Protein AF-A0A8J7Q4G6-F1 (afdb_monomer_lite)

pLDDT: mean 74.86, std 12.15, range [33.5, 94.19]

Sequence (205 aa):
MRRLLRFTWKFGVPLLVAAAVGWYFYTKLAQPGLWSSVTPRVGWLLPAAVVYLVAYTVWGLYYVILLNNQGAHASAATGLRAYFISQMGKYVPGKLLVIVIRIGMLGNIGISRTAVGITAMYESLVWVGAGALVGIVLLPELLWEGLRLQLQARGRDLPPFHRAWLILPVVLAPIGLVGLNRFVNRVNRWRHGPDARQLPRVAGG

Secondary structure (DSSP, 8-state):
-HHHHHHHHHHHHHHHHHHHHHHHHHHHHT-HHHHHH----GGGHHHHHHHHHHHHHHHHHHHHHHHHHTT----HHHHHHHHHHHHGGGGSTTSHHHHHHHHHHHGGGT--HHHHHHHHHHHHHHHHHHHHHHHHHS--HHHHHHHHHHHHTTT-PPP---THHHHHHHHHHHHHHHHHHHHHHHHHHHHH-TTS-PPPP----

Structure (mmCIF, N/CA/C/O backbone):
data_AF-A0A8J7Q4G6-F1
#
_entry.id   AF-A0A8J7Q4G6-F1
#
loop_
_atom_site.group_PDB
_atom_site.id
_atom_site.type_symbol
_atom_site.label_atom_id
_atom_site.label_alt_id
_atom_site.label_comp_id
_atom_site.label_asym_id
_atom_site.label_entity_id
_atom_site.label_seq_id
_atom_site.pdbx_PDB_ins_code
_atom_site.Cartn_x
_atom_site.Cartn_y
_atom_site.Cartn_z
_atom_site.occupancy
_atom_site.B_iso_or_equiv
_atom_site.auth_seq_id
_atom_site.auth_comp_id
_atom_site.auth_asym_id
_atom_site.auth_atom_id
_atom_site.pdbx_PDB_model_num
ATOM 1 N N . MET A 1 1 ? 32.449 10.034 16.923 1.00 55.25 1 MET A N 1
ATOM 2 C CA . MET A 1 1 ? 32.380 9.201 15.690 1.00 55.25 1 MET A CA 1
ATOM 3 C C . MET A 1 1 ? 31.061 8.433 15.487 1.00 55.25 1 MET A C 1
ATOM 5 O O . MET A 1 1 ? 30.482 8.560 14.417 1.00 55.25 1 MET A O 1
ATOM 9 N N . ARG A 1 2 ? 30.503 7.699 16.470 1.00 60.72 2 ARG A N 1
ATOM 10 C CA . ARG A 1 2 ? 29.271 6.876 16.291 1.00 60.72 2 ARG A CA 1
ATOM 11 C C . ARG A 1 2 ? 27.967 7.626 15.930 1.00 60.72 2 ARG A C 1
ATOM 13 O O . ARG A 1 2 ? 27.030 6.990 15.450 1.00 60.72 2 ARG A O 1
ATOM 20 N N . ARG A 1 3 ? 27.871 8.940 16.184 1.00 57.50 3 ARG A N 1
ATOM 21 C CA . ARG A 1 3 ? 26.715 9.778 15.784 1.00 57.50 3 ARG A CA 1
ATOM 22 C C . ARG A 1 3 ? 26.809 10.244 14.330 1.00 57.50 3 ARG A C 1
ATOM 24 O O . ARG A 1 3 ? 25.799 10.204 13.640 1.00 57.50 3 ARG A O 1
ATOM 31 N N . LEU A 1 4 ? 28.014 10.585 13.865 1.00 57.94 4 LEU A N 1
ATOM 32 C CA . LEU A 1 4 ? 28.264 10.967 12.475 1.00 57.94 4 LEU A CA 1
ATOM 33 C C . LEU A 1 4 ? 27.974 9.784 11.547 1.00 57.94 4 LEU A C 1
ATOM 35 O O . LEU A 1 4 ? 27.143 9.914 10.667 1.00 57.94 4 LEU A O 1
ATOM 39 N N . LEU A 1 5 ? 28.520 8.599 11.852 1.00 61.09 5 LEU A N 1
ATOM 40 C CA . LEU A 1 5 ? 28.313 7.375 11.064 1.00 61.09 5 LEU A CA 1
ATOM 41 C C . LEU A 1 5 ? 26.827 6.977 10.943 1.00 61.09 5 LEU A C 1
ATOM 43 O O . LEU A 1 5 ? 26.372 6.541 9.891 1.00 61.09 5 LEU A O 1
ATOM 47 N N . ARG A 1 6 ? 26.046 7.167 12.016 1.00 60.25 6 ARG A N 1
ATOM 48 C CA . ARG A 1 6 ? 24.591 6.945 12.007 1.00 60.25 6 ARG A CA 1
ATOM 49 C C . ARG A 1 6 ? 23.850 7.968 11.152 1.00 60.25 6 ARG A C 1
ATOM 51 O O . ARG A 1 6 ? 22.842 7.621 10.547 1.00 60.25 6 ARG A O 1
ATOM 58 N N . PHE A 1 7 ? 24.331 9.206 11.110 1.00 64.94 7 PHE A N 1
ATOM 59 C CA . PHE A 1 7 ? 23.755 10.271 10.297 1.00 64.94 7 PHE A CA 1
ATOM 60 C C . PHE A 1 7 ? 24.069 10.052 8.811 1.00 64.94 7 PHE A C 1
ATOM 62 O O . PHE A 1 7 ? 23.150 10.050 7.994 1.00 64.94 7 PHE A O 1
ATOM 69 N N . THR A 1 8 ? 25.325 9.743 8.466 1.00 63.53 8 THR A N 1
ATOM 70 C CA . THR A 1 8 ? 25.726 9.409 7.092 1.00 63.53 8 THR A CA 1
ATOM 71 C C . THR A 1 8 ? 25.021 8.158 6.586 1.00 63.53 8 THR A C 1
ATOM 73 O O . THR A 1 8 ? 24.590 8.135 5.445 1.00 63.53 8 THR A O 1
ATOM 76 N N . TRP A 1 9 ? 24.817 7.136 7.419 1.00 71.38 9 TRP A N 1
ATOM 77 C CA . TRP A 1 9 ? 24.037 5.961 7.023 1.00 71.38 9 TRP A CA 1
ATOM 78 C C . TRP A 1 9 ? 22.550 6.286 6.816 1.00 71.38 9 TRP A C 1
ATOM 80 O O . TRP A 1 9 ? 21.948 5.868 5.830 1.00 71.38 9 TRP A O 1
ATOM 90 N N . LYS A 1 10 ? 21.951 7.067 7.728 1.00 74.50 10 LYS A N 1
ATOM 91 C CA . LYS A 1 10 ? 20.518 7.395 7.698 1.00 74.50 10 LYS A CA 1
ATOM 92 C C . LYS A 1 10 ? 20.131 8.295 6.524 1.00 74.50 10 LYS A C 1
ATOM 94 O O . LYS A 1 10 ? 19.016 8.162 6.036 1.00 74.50 10 LYS A O 1
ATOM 99 N N . PHE A 1 11 ? 21.019 9.186 6.083 1.00 80.56 11 PHE A N 1
ATOM 100 C CA . PHE A 1 11 ? 20.743 10.116 4.982 1.00 80.56 11 PHE A CA 1
ATOM 101 C C . PHE A 1 11 ? 21.510 9.785 3.704 1.00 80.56 11 PHE A C 1
ATOM 103 O O . PHE A 1 11 ? 20.948 9.902 2.623 1.00 80.56 11 PHE A O 1
ATOM 110 N N . GLY A 1 12 ? 22.746 9.304 3.807 1.00 84.06 12 GLY A N 1
ATOM 111 C CA . GLY A 1 12 ? 23.582 8.972 2.655 1.00 84.06 12 GLY A CA 1
ATOM 112 C C . GLY A 1 12 ? 23.050 7.796 1.844 1.00 84.06 12 GLY A C 1
ATOM 113 O O . GLY A 1 12 ? 23.049 7.881 0.623 1.00 84.06 12 GLY A O 1
ATOM 114 N N . VAL A 1 13 ? 22.524 6.739 2.482 1.00 84.44 13 VAL A N 1
ATOM 115 C CA . VAL A 1 13 ? 21.934 5.606 1.742 1.00 84.44 13 VAL A CA 1
ATOM 116 C C . VAL A 1 13 ? 20.686 6.036 0.956 1.00 84.44 13 VAL A C 1
ATOM 118 O O . VAL A 1 13 ? 20.661 5.797 -0.250 1.00 84.44 13 VAL A O 1
ATOM 121 N N . PRO A 1 14 ? 19.679 6.716 1.547 1.00 83.88 14 PRO A N 1
ATOM 122 C CA . PRO A 1 14 ? 18.551 7.238 0.772 1.00 83.88 14 PRO A CA 1
ATOM 123 C C . PRO A 1 14 ? 18.963 8.179 -0.358 1.00 83.88 14 PRO A C 1
ATOM 125 O O . PRO A 1 14 ? 18.391 8.104 -1.439 1.00 83.88 14 PRO A O 1
ATOM 128 N N . LEU A 1 15 ? 19.951 9.046 -0.121 1.00 88.69 15 LEU A N 1
ATOM 129 C CA . LEU A 1 15 ? 20.398 10.033 -1.103 1.00 88.69 15 LEU A CA 1
ATOM 130 C C . LEU A 1 15 ? 21.151 9.362 -2.258 1.00 88.69 15 LEU A C 1
ATOM 132 O O . LEU A 1 15 ? 20.919 9.704 -3.412 1.00 88.69 15 LEU A O 1
ATOM 136 N N . LEU A 1 16 ? 21.956 8.337 -1.968 1.00 90.38 16 LEU A N 1
ATOM 137 C CA . LEU A 1 16 ? 22.596 7.494 -2.976 1.00 90.38 16 LEU A CA 1
ATOM 138 C C . LEU A 1 16 ? 21.565 6.709 -3.790 1.00 90.38 16 LEU A C 1
ATOM 140 O O . LEU A 1 16 ? 21.663 6.672 -5.011 1.00 90.38 16 LEU A O 1
ATOM 144 N N . VAL A 1 17 ? 20.558 6.113 -3.142 1.00 88.88 17 VAL A N 1
ATOM 145 C CA . VAL A 1 17 ? 19.467 5.414 -3.841 1.00 88.88 17 VAL A CA 1
ATOM 146 C C . VAL A 1 17 ? 18.697 6.388 -4.732 1.00 88.88 17 VAL A C 1
ATOM 148 O O . VAL A 1 17 ? 18.467 6.087 -5.898 1.00 88.88 17 VAL A O 1
ATOM 151 N N . ALA A 1 18 ? 18.344 7.568 -4.221 1.00 89.56 18 ALA A N 1
ATOM 152 C CA . ALA A 1 18 ? 17.664 8.600 -4.995 1.00 89.56 18 ALA A CA 1
ATOM 153 C C . ALA A 1 18 ? 18.511 9.071 -6.188 1.00 89.56 18 ALA A C 1
ATOM 155 O O . ALA A 1 18 ? 17.980 9.190 -7.289 1.00 89.56 18 ALA A O 1
ATOM 156 N N . ALA A 1 19 ? 19.819 9.269 -6.000 1.00 91.69 19 ALA A N 1
ATOM 157 C CA . ALA A 1 19 ? 20.743 9.637 -7.069 1.00 91.69 19 ALA A CA 1
ATOM 158 C C . ALA A 1 19 ? 20.876 8.527 -8.120 1.00 91.69 19 ALA A C 1
ATOM 160 O O . ALA A 1 19 ? 20.806 8.811 -9.309 1.00 91.69 19 ALA A O 1
ATOM 161 N N . ALA A 1 20 ? 21.003 7.264 -7.705 1.00 91.19 20 ALA A N 1
ATOM 162 C CA . ALA A 1 20 ? 21.103 6.125 -8.616 1.00 91.19 20 ALA A CA 1
ATOM 163 C C . ALA A 1 20 ? 19.813 5.921 -9.427 1.00 91.19 20 ALA A C 1
ATOM 165 O O . ALA A 1 20 ? 19.868 5.707 -10.637 1.00 91.19 20 ALA A O 1
ATOM 166 N N . VAL A 1 21 ? 18.649 6.027 -8.778 1.00 92.00 21 VAL A N 1
ATOM 167 C CA . VAL A 1 21 ? 17.341 5.953 -9.444 1.00 92.00 21 VAL A CA 1
ATOM 168 C C . VAL A 1 21 ? 17.158 7.144 -10.384 1.00 92.00 21 VAL A C 1
ATOM 170 O O . VAL A 1 21 ? 16.804 6.949 -11.543 1.00 92.00 21 VAL A O 1
ATOM 173 N N . GLY A 1 22 ? 17.450 8.363 -9.926 1.00 92.00 22 GLY A N 1
ATOM 174 C CA . GLY A 1 22 ? 17.369 9.576 -10.741 1.00 92.00 22 GLY A CA 1
ATOM 175 C C . GLY A 1 22 ? 18.282 9.515 -11.964 1.00 92.00 22 GLY A C 1
ATOM 176 O O . GLY A 1 22 ? 17.835 9.799 -13.071 1.00 92.00 22 GLY A O 1
ATOM 177 N N . TRP A 1 23 ? 19.520 9.051 -11.783 1.00 93.31 23 TRP A N 1
ATOM 178 C CA . TRP A 1 23 ? 20.467 8.797 -12.866 1.00 93.31 23 TRP A CA 1
ATOM 179 C C . TRP A 1 23 ? 19.917 7.780 -13.867 1.00 93.31 23 TRP A C 1
ATOM 181 O O . TRP A 1 23 ? 19.878 8.057 -15.062 1.00 93.31 23 TRP A O 1
ATOM 191 N N . TYR A 1 24 ? 19.416 6.637 -13.389 1.00 91.12 24 TYR A N 1
ATOM 192 C CA . TYR A 1 24 ? 18.829 5.607 -14.246 1.00 91.12 24 TYR A CA 1
ATOM 193 C C . TYR A 1 24 ? 17.662 6.145 -15.086 1.00 91.12 24 TYR A C 1
ATOM 195 O O . TYR A 1 24 ? 17.618 5.929 -16.300 1.00 91.12 24 TYR A O 1
ATOM 203 N N . PHE A 1 25 ? 16.731 6.872 -14.458 1.00 90.06 25 PHE A N 1
ATOM 204 C CA . PHE A 1 25 ? 15.604 7.485 -15.159 1.00 90.06 25 PHE A CA 1
ATOM 205 C C . PHE A 1 25 ? 16.063 8.552 -16.146 1.00 90.06 25 PHE A C 1
ATOM 207 O O . PHE A 1 25 ? 15.567 8.563 -17.267 1.00 90.06 25 PHE A O 1
ATOM 214 N N . TYR A 1 26 ? 17.029 9.396 -15.781 1.00 91.56 26 TYR A N 1
ATOM 215 C CA . TYR A 1 26 ? 17.608 10.391 -16.681 1.00 91.56 26 TYR A CA 1
ATOM 216 C C . TYR A 1 26 ? 18.198 9.733 -17.932 1.00 91.56 26 TYR A C 1
ATOM 218 O O . TYR A 1 26 ? 17.848 10.104 -19.050 1.00 91.56 26 TYR A O 1
ATOM 226 N N . THR A 1 27 ? 19.013 8.686 -17.763 1.00 89.25 27 THR A N 1
ATOM 227 C CA . THR A 1 27 ? 19.596 7.945 -18.888 1.00 89.25 27 THR A CA 1
ATOM 228 C C . THR A 1 27 ? 18.527 7.301 -19.774 1.00 89.25 27 THR A C 1
ATOM 230 O O . THR A 1 27 ? 18.688 7.259 -20.990 1.00 89.25 27 THR A O 1
ATOM 233 N N . LYS A 1 28 ? 17.425 6.804 -19.194 1.00 85.94 28 LYS A N 1
ATOM 234 C CA . LYS A 1 28 ? 16.310 6.211 -19.950 1.00 85.94 28 LYS A CA 1
ATOM 235 C C . LYS A 1 28 ? 15.453 7.251 -20.670 1.00 85.94 28 LYS A C 1
ATOM 237 O O . LYS A 1 28 ? 15.116 7.042 -21.829 1.00 85.94 28 LYS A O 1
ATOM 242 N N . LEU A 1 29 ? 15.126 8.361 -20.015 1.00 86.00 29 LEU A N 1
ATOM 243 C CA . LEU A 1 29 ? 14.326 9.455 -20.578 1.00 86.00 29 LEU A CA 1
ATOM 244 C C . LEU A 1 29 ? 15.079 10.226 -21.669 1.00 86.00 29 LEU A C 1
ATOM 246 O O . LEU A 1 29 ? 14.443 10.782 -22.561 1.00 86.00 29 LEU A O 1
ATOM 250 N N . ALA A 1 30 ? 16.415 10.221 -21.629 1.00 87.12 30 ALA A N 1
ATOM 251 C CA . ALA A 1 30 ? 17.269 10.783 -22.672 1.00 87.12 30 ALA A CA 1
ATOM 252 C C . ALA A 1 30 ? 17.308 9.938 -23.963 1.00 87.12 30 ALA A C 1
ATOM 254 O O . ALA A 1 30 ? 17.886 10.376 -24.955 1.00 87.12 30 ALA A O 1
ATOM 255 N N . GLN A 1 31 ? 16.715 8.734 -23.981 1.00 87.00 31 GLN A N 1
ATOM 256 C CA . GLN A 1 31 ? 16.669 7.897 -25.183 1.00 87.00 31 GLN A CA 1
ATOM 257 C C . GLN A 1 31 ? 15.649 8.462 -26.193 1.00 87.00 31 GLN A C 1
ATOM 259 O O . GLN A 1 31 ? 14.452 8.481 -25.891 1.00 87.00 31 GLN A O 1
ATOM 264 N N . PRO A 1 32 ? 16.068 8.864 -27.411 1.00 76.38 32 PRO A N 1
ATOM 265 C CA . PRO A 1 32 ? 15.195 9.557 -28.368 1.00 76.38 32 PRO A CA 1
ATOM 266 C C . PRO A 1 32 ? 13.965 8.747 -28.808 1.00 76.38 32 PRO A C 1
ATOM 268 O O . PRO A 1 32 ? 12.915 9.317 -29.089 1.00 76.38 32 PRO A O 1
ATOM 271 N N . GLY A 1 33 ? 14.070 7.414 -28.833 1.00 80.50 33 GLY A N 1
ATOM 272 C CA . GLY A 1 33 ? 12.978 6.514 -29.229 1.00 80.50 33 GLY A CA 1
ATOM 273 C C . GLY A 1 33 ? 11.896 6.288 -28.163 1.00 80.50 33 GLY A C 1
ATOM 274 O O . GLY A 1 33 ? 10.879 5.655 -28.442 1.00 80.50 33 GLY A O 1
ATOM 275 N N . LEU A 1 34 ? 12.092 6.774 -26.931 1.00 79.88 34 LEU A N 1
ATOM 276 C CA . LEU A 1 34 ? 11.115 6.572 -25.859 1.00 79.88 34 LEU A CA 1
ATOM 277 C C . LEU A 1 34 ? 9.868 7.435 -26.089 1.00 79.88 34 LEU A C 1
ATOM 279 O O . LEU A 1 34 ? 8.749 6.939 -26.040 1.00 79.88 34 LEU A O 1
ATOM 283 N N . TRP A 1 35 ? 10.056 8.716 -26.398 1.00 79.88 35 TRP A N 1
ATOM 284 C CA . TRP A 1 35 ? 8.952 9.667 -26.547 1.00 79.88 35 TRP A CA 1
ATOM 285 C C . TRP A 1 35 ? 8.133 9.450 -27.822 1.00 79.88 35 TRP A C 1
ATOM 287 O O . TRP A 1 35 ? 6.948 9.765 -27.840 1.00 79.88 35 TRP A O 1
ATOM 297 N N . SER A 1 36 ? 8.725 8.854 -28.859 1.00 78.12 36 SER A N 1
ATOM 298 C CA . SER A 1 36 ? 8.023 8.516 -30.102 1.00 78.12 36 SER A CA 1
ATOM 299 C C . SER A 1 36 ? 7.117 7.283 -29.986 1.00 78.12 36 SER A C 1
ATOM 301 O O . SER A 1 36 ? 6.237 7.102 -30.823 1.00 78.12 36 SER A O 1
ATOM 303 N N . SER A 1 37 ? 7.293 6.447 -28.955 1.00 75.69 37 SER A N 1
ATOM 304 C CA . SER A 1 37 ? 6.498 5.226 -28.738 1.00 75.69 37 SER A CA 1
ATOM 305 C C . SER A 1 37 ? 5.358 5.389 -27.722 1.00 75.69 37 SER A C 1
ATOM 307 O O . SER A 1 37 ? 4.493 4.517 -27.615 1.00 75.69 37 SER A O 1
ATOM 309 N N . VAL A 1 38 ? 5.304 6.508 -26.991 1.00 77.75 38 VAL A N 1
ATOM 310 C CA . VAL A 1 38 ? 4.268 6.764 -25.981 1.00 77.75 38 VAL A CA 1
ATOM 311 C C . VAL A 1 38 ? 3.090 7.503 -26.613 1.00 77.75 38 VAL A C 1
ATOM 313 O O . VAL A 1 38 ? 3.058 8.727 -26.681 1.00 77.75 38 VAL A O 1
ATOM 316 N N . THR A 1 39 ? 2.075 6.756 -27.044 1.00 81.62 39 THR A N 1
ATOM 317 C CA . THR A 1 39 ? 0.788 7.333 -27.465 1.00 81.62 39 THR A CA 1
ATOM 318 C C . THR A 1 39 ? -0.191 7.345 -26.282 1.00 81.62 39 THR A C 1
ATOM 320 O O . THR A 1 39 ? -0.584 6.261 -25.832 1.00 81.62 39 THR A O 1
ATOM 323 N N . PRO A 1 40 ? -0.617 8.509 -25.756 1.00 79.25 40 PRO A N 1
ATOM 324 C CA . PRO A 1 40 ? -1.578 8.564 -24.658 1.00 79.25 40 PRO A CA 1
ATOM 325 C C . PRO A 1 40 ? -2.952 8.070 -25.125 1.00 79.25 40 PRO A C 1
ATOM 327 O O . PRO A 1 40 ? -3.651 8.730 -25.891 1.00 79.25 40 PRO A O 1
ATOM 330 N N . ARG A 1 41 ? -3.364 6.889 -24.657 1.00 86.56 41 ARG A N 1
ATOM 331 C CA . ARG A 1 41 ? -4.677 6.316 -24.982 1.00 86.56 41 ARG A CA 1
ATOM 332 C C . ARG A 1 41 ? -5.704 6.716 -23.926 1.00 86.56 41 ARG A C 1
ATOM 334 O O . ARG A 1 41 ? -6.000 5.952 -23.011 1.00 86.56 41 ARG A O 1
ATOM 341 N N . VAL A 1 42 ? -6.251 7.921 -24.073 1.00 88.06 42 VAL A N 1
ATOM 342 C CA . VAL A 1 42 ? -7.205 8.540 -23.129 1.00 88.06 42 VAL A CA 1
ATOM 343 C C . VAL A 1 42 ? -8.409 7.635 -22.827 1.00 88.06 42 VAL A C 1
ATOM 345 O O . VAL A 1 42 ? -8.861 7.585 -21.687 1.00 88.06 42 VAL A O 1
ATOM 348 N N . GLY A 1 43 ? -8.868 6.840 -23.803 1.00 90.31 43 GLY A N 1
ATOM 349 C CA . GLY A 1 43 ? -9.977 5.893 -23.623 1.00 90.31 43 GLY A CA 1
ATOM 350 C C . GLY A 1 43 ? -9.758 4.842 -22.524 1.00 90.31 43 GLY A C 1
ATOM 351 O O . GLY A 1 43 ? -10.725 4.332 -21.969 1.00 90.31 43 GLY A O 1
ATOM 352 N N . TRP A 1 44 ? -8.506 4.560 -22.148 1.00 91.56 44 TRP A N 1
ATOM 353 C CA . TRP A 1 44 ? -8.183 3.634 -21.058 1.00 91.56 44 TRP A CA 1
ATOM 354 C C . TRP A 1 44 ? -8.134 4.296 -19.681 1.00 91.56 44 TRP A C 1
ATOM 356 O O . TRP A 1 44 ? -8.104 3.585 -18.679 1.00 91.56 44 TRP A O 1
ATOM 366 N N . LEU A 1 45 ? -8.167 5.631 -19.600 1.00 91.62 45 LEU A N 1
ATOM 367 C CA . LEU A 1 45 ? -8.103 6.338 -18.320 1.00 91.62 45 LEU A CA 1
ATOM 368 C C . LEU A 1 45 ? -9.317 6.036 -17.447 1.00 91.62 45 LEU A C 1
ATOM 370 O O . LEU A 1 45 ? -9.152 5.778 -16.259 1.00 91.62 45 LEU A O 1
ATOM 374 N N . LEU A 1 46 ? -10.521 6.035 -18.026 1.00 92.81 46 LEU A N 1
ATOM 375 C CA . LEU A 1 46 ? -11.743 5.787 -17.265 1.00 92.81 46 LEU A CA 1
ATOM 376 C C . LEU A 1 46 ? -11.811 4.335 -16.751 1.00 92.81 46 LEU A C 1
ATOM 378 O O . LEU A 1 46 ? -11.959 4.165 -15.540 1.00 92.81 46 LEU A O 1
ATOM 382 N N . PRO A 1 47 ? -11.617 3.288 -17.583 1.00 94.00 47 PRO A N 1
ATOM 383 C CA . PRO A 1 47 ? -11.512 1.916 -17.086 1.00 94.00 47 PRO A CA 1
ATOM 384 C C . PRO A 1 47 ? -10.416 1.743 -16.029 1.00 94.00 47 PRO A C 1
ATOM 386 O O . PRO A 1 47 ? -10.656 1.118 -14.998 1.00 94.00 47 PRO A O 1
ATOM 389 N N . ALA A 1 48 ? -9.234 2.334 -16.232 1.00 90.88 48 ALA A N 1
ATOM 390 C CA . ALA A 1 48 ? -8.146 2.261 -15.260 1.00 90.88 48 ALA A CA 1
ATOM 391 C C . ALA A 1 48 ? -8.515 2.935 -13.930 1.00 90.88 48 ALA A C 1
ATOM 393 O O . ALA A 1 48 ? -8.250 2.373 -12.869 1.00 90.88 48 ALA A O 1
ATOM 394 N N . ALA A 1 49 ? -9.169 4.099 -13.972 1.00 91.50 49 ALA A N 1
ATOM 395 C CA . ALA A 1 49 ? -9.640 4.801 -12.784 1.00 91.50 49 ALA A CA 1
ATOM 396 C C . ALA A 1 49 ? -10.698 3.989 -12.024 1.00 91.50 49 ALA A C 1
ATOM 398 O O . ALA A 1 49 ? -10.630 3.903 -10.799 1.00 91.50 49 ALA A O 1
ATOM 399 N N . VAL A 1 50 ? -11.632 3.347 -12.734 1.00 94.19 50 VAL A N 1
ATOM 400 C CA . VAL A 1 50 ? -12.648 2.471 -12.130 1.00 94.19 50 VAL A CA 1
ATOM 401 C C . VAL A 1 50 ? -11.994 1.264 -11.466 1.00 94.19 50 VAL A C 1
ATOM 403 O O . VAL A 1 50 ? -12.251 1.004 -10.293 1.00 94.19 50 VAL A O 1
ATOM 406 N N . VAL A 1 51 ? -11.102 0.559 -12.166 1.00 94.06 51 VAL A N 1
ATOM 407 C CA . VAL A 1 51 ? -10.383 -0.599 -11.608 1.00 94.06 51 VAL A CA 1
ATOM 408 C C . VAL A 1 51 ? -9.562 -0.190 -10.384 1.00 94.06 51 VAL A C 1
ATOM 410 O O . VAL A 1 51 ? -9.588 -0.875 -9.361 1.00 94.06 51 VAL A O 1
ATOM 413 N N . TYR A 1 52 ? -8.881 0.955 -10.450 1.00 91.31 52 TYR A N 1
ATOM 414 C CA . TYR A 1 52 ? -8.120 1.504 -9.332 1.00 91.31 52 TYR A CA 1
ATOM 415 C C . TYR A 1 52 ? -9.018 1.822 -8.133 1.00 91.31 52 TYR A C 1
ATOM 417 O O . TYR A 1 52 ? -8.701 1.443 -7.004 1.00 91.31 52 TYR A O 1
ATOM 425 N N . LEU A 1 53 ? -10.159 2.474 -8.366 1.00 93.25 53 LEU A N 1
ATOM 426 C CA . LEU A 1 53 ? -11.116 2.813 -7.319 1.00 93.25 53 LEU A CA 1
ATOM 427 C C . LEU A 1 53 ? -11.702 1.556 -6.670 1.00 93.25 53 LEU A C 1
ATOM 429 O O . LEU A 1 53 ? -11.757 1.480 -5.442 1.00 93.25 53 LEU A O 1
ATOM 433 N N . VAL A 1 54 ? -12.085 0.554 -7.465 1.00 93.25 54 VAL A N 1
ATOM 434 C CA . VAL A 1 54 ? -12.599 -0.733 -6.971 1.00 93.25 54 VAL A CA 1
ATOM 435 C C . VAL A 1 54 ? -11.545 -1.427 -6.114 1.00 93.25 54 VAL A C 1
ATOM 437 O O . VAL A 1 54 ? -11.834 -1.798 -4.977 1.00 93.25 54 VAL A O 1
ATOM 440 N N . ALA A 1 55 ? -10.305 -1.522 -6.598 1.00 89.12 55 ALA A N 1
ATOM 441 C CA . ALA A 1 55 ? -9.210 -2.130 -5.850 1.00 89.12 55 ALA A CA 1
ATOM 442 C C . ALA A 1 55 ? -8.968 -1.415 -4.509 1.00 89.12 55 ALA A C 1
ATOM 444 O O . ALA A 1 55 ? -8.881 -2.061 -3.462 1.00 89.12 55 ALA A O 1
ATOM 445 N N . TYR A 1 56 ? -8.915 -0.079 -4.507 1.00 89.88 56 TYR A N 1
ATOM 446 C CA . TYR A 1 56 ? -8.757 0.690 -3.271 1.00 89.88 56 TYR A CA 1
ATOM 447 C C . TYR A 1 56 ? -9.966 0.581 -2.341 1.00 89.88 56 TYR A C 1
ATOM 449 O O . TYR A 1 56 ? -9.784 0.601 -1.125 1.00 89.88 56 TYR A O 1
ATOM 457 N N . THR A 1 57 ? -11.176 0.429 -2.877 1.00 91.88 57 THR A N 1
ATOM 458 C CA . THR A 1 57 ? -12.390 0.240 -2.074 1.00 91.88 57 THR A CA 1
ATOM 459 C C . THR A 1 57 ? -12.371 -1.108 -1.366 1.00 91.88 57 THR A C 1
ATOM 461 O O . THR A 1 57 ? -12.621 -1.154 -0.165 1.00 91.88 57 THR A O 1
ATOM 464 N N . VAL A 1 58 ? -11.992 -2.189 -2.057 1.00 90.50 58 VAL A N 1
ATOM 465 C CA . VAL A 1 58 ? -11.820 -3.518 -1.442 1.00 90.50 58 VAL A CA 1
ATOM 466 C C . VAL A 1 58 ? -10.809 -3.455 -0.295 1.00 90.50 58 VAL A C 1
ATOM 468 O O . VAL A 1 58 ? -11.082 -3.927 0.809 1.00 90.50 58 VAL A O 1
ATOM 471 N N . TRP A 1 59 ? -9.669 -2.796 -0.514 1.00 87.38 59 TRP A N 1
ATOM 472 C CA . TRP A 1 59 ? -8.671 -2.587 0.535 1.00 87.38 59 TRP A CA 1
ATOM 473 C C . TRP A 1 59 ? -9.169 -1.715 1.689 1.00 87.38 59 TRP A C 1
ATOM 475 O O . TRP A 1 59 ? -8.867 -1.985 2.851 1.00 87.38 59 TRP A O 1
ATOM 485 N N . GLY A 1 60 ? -9.952 -0.684 1.386 1.00 89.00 60 GLY A N 1
ATOM 486 C CA . GLY A 1 60 ? -10.571 0.164 2.392 1.00 89.00 60 GLY A CA 1
ATOM 487 C C . GLY A 1 60 ? -11.588 -0.595 3.243 1.00 89.00 60 GLY A C 1
ATOM 488 O O . GLY A 1 60 ? -11.610 -0.419 4.458 1.00 89.00 60 GLY A O 1
ATOM 489 N N . LEU A 1 61 ? -12.375 -1.491 2.644 1.00 90.38 61 LEU A N 1
ATOM 490 C CA . LEU A 1 61 ? -13.298 -2.370 3.364 1.00 90.38 61 LEU A CA 1
ATOM 491 C C . LEU A 1 61 ? -12.543 -3.351 4.263 1.00 90.38 61 LEU A C 1
ATOM 493 O O . LEU A 1 61 ? -12.899 -3.495 5.431 1.00 90.38 61 LEU A O 1
ATOM 497 N N . TYR A 1 62 ? -11.462 -3.955 3.763 1.00 86.56 62 TYR A N 1
ATOM 498 C CA . TYR A 1 62 ? -10.568 -4.776 4.583 1.00 86.56 62 TYR A CA 1
ATOM 499 C C . TYR A 1 62 ? -10.042 -3.997 5.798 1.00 86.56 62 TYR A C 1
ATOM 501 O O . TYR A 1 62 ? -10.057 -4.505 6.920 1.00 86.56 62 TYR A O 1
ATOM 509 N N . TYR A 1 63 ? -9.651 -2.736 5.601 1.00 86.50 63 TYR A N 1
ATOM 510 C CA . TYR A 1 63 ? -9.253 -1.850 6.690 1.00 86.50 63 TYR A CA 1
ATOM 511 C C . TYR A 1 63 ? -10.385 -1.613 7.703 1.00 86.50 63 TYR A C 1
ATOM 513 O O . TYR A 1 63 ? -10.133 -1.703 8.902 1.00 86.50 63 TYR A O 1
ATOM 521 N N . VAL A 1 64 ? -11.623 -1.356 7.260 1.00 87.50 64 VAL A N 1
ATOM 522 C CA . VAL A 1 64 ? -12.775 -1.188 8.168 1.00 87.50 64 VAL A CA 1
ATOM 523 C C . VAL A 1 64 ? -13.028 -2.455 8.982 1.00 87.50 64 VAL A C 1
ATOM 525 O O . VAL A 1 64 ? -13.211 -2.371 10.194 1.00 87.50 64 VAL A O 1
ATOM 528 N N . ILE A 1 65 ? -13.002 -3.625 8.340 1.00 87.62 65 ILE A N 1
ATOM 529 C CA . ILE A 1 65 ? -13.172 -4.919 9.014 1.00 87.62 65 ILE A CA 1
ATOM 530 C C . ILE A 1 65 ? -12.093 -5.092 10.081 1.00 87.62 65 ILE A C 1
ATOM 532 O O . ILE A 1 65 ? -12.394 -5.434 11.221 1.00 87.62 65 ILE A O 1
ATOM 536 N N . LEU A 1 66 ? -10.836 -4.810 9.737 1.00 83.69 66 LEU A N 1
ATOM 537 C CA . LEU A 1 66 ? -9.724 -4.921 10.669 1.00 83.69 66 LEU A CA 1
ATOM 538 C C . LEU A 1 66 ? -9.870 -3.943 11.838 1.00 83.69 66 LEU A C 1
ATOM 540 O O . LEU A 1 66 ? -9.656 -4.332 12.980 1.00 83.69 66 LEU A O 1
ATOM 544 N N . LEU A 1 67 ? -10.287 -2.706 11.569 1.00 81.81 67 LEU A N 1
ATOM 545 C CA . LEU A 1 67 ? -10.529 -1.687 12.585 1.00 81.81 67 LEU A CA 1
ATOM 546 C C . LEU A 1 67 ? -11.637 -2.122 13.558 1.00 81.81 67 LEU A C 1
ATOM 548 O O . LEU A 1 67 ? -11.454 -2.032 14.773 1.00 81.81 67 LEU A O 1
ATOM 552 N N . ASN A 1 68 ? -12.743 -2.652 13.029 1.00 83.31 68 ASN A N 1
ATOM 553 C CA . ASN A 1 68 ? -13.861 -3.140 13.832 1.00 83.31 68 ASN A CA 1
ATOM 554 C C . ASN A 1 68 ? -13.486 -4.384 14.644 1.00 83.31 68 ASN A C 1
ATOM 556 O O . ASN A 1 68 ? -13.799 -4.477 15.830 1.00 83.31 68 ASN A O 1
ATOM 560 N N . ASN A 1 69 ? -12.687 -5.278 14.061 1.00 82.38 69 ASN A N 1
ATOM 561 C CA . ASN A 1 69 ? -12.102 -6.409 14.774 1.00 82.38 69 ASN A CA 1
ATOM 562 C C . ASN A 1 69 ? -11.127 -5.976 15.877 1.00 82.38 69 ASN A C 1
ATOM 564 O O . ASN A 1 69 ? -10.883 -6.754 16.784 1.00 82.38 69 ASN A O 1
ATOM 568 N N . GLN A 1 70 ? -10.575 -4.758 15.843 1.00 75.62 70 GLN A N 1
ATOM 569 C CA . GLN A 1 70 ? -9.776 -4.192 16.939 1.00 75.62 70 GLN A CA 1
ATOM 570 C C . GLN A 1 70 ? -10.629 -3.456 17.994 1.00 75.62 70 GLN A C 1
ATOM 572 O O . GLN A 1 70 ? -10.082 -2.800 18.883 1.00 75.62 70 GLN A O 1
ATOM 577 N N . GLY A 1 71 ? -11.958 -3.598 17.941 1.00 73.75 71 GLY A N 1
ATOM 578 C CA . GLY A 1 71 ? -12.898 -3.037 18.914 1.00 73.75 71 GLY A CA 1
ATOM 579 C C . GLY A 1 71 ? -13.336 -1.604 18.607 1.00 73.75 71 GLY A C 1
ATOM 580 O O . GLY A 1 71 ? -14.061 -1.001 19.400 1.00 73.75 71 GLY A O 1
ATOM 581 N N . ALA A 1 72 ? -12.922 -1.045 17.467 1.00 74.56 72 ALA A N 1
ATOM 582 C CA . ALA A 1 72 ? -13.533 0.178 16.972 1.00 74.56 72 ALA A CA 1
ATOM 583 C C . ALA A 1 72 ? -14.970 -0.107 16.527 1.00 74.56 72 ALA A C 1
ATOM 585 O O . ALA A 1 72 ? -15.264 -1.183 16.027 1.00 74.56 72 ALA A O 1
ATOM 586 N N . HIS A 1 73 ? -15.865 0.859 16.676 1.00 79.50 73 HIS A N 1
ATOM 587 C CA . HIS A 1 73 ? -17.224 0.750 16.146 1.00 79.50 73 HIS A CA 1
ATOM 588 C C . HIS A 1 73 ? -17.388 1.804 15.053 1.00 79.50 73 HIS A C 1
ATOM 590 O O . HIS A 1 73 ? -18.067 2.813 15.229 1.00 79.50 73 HIS A O 1
ATOM 596 N N . ALA A 1 74 ? -16.670 1.620 13.942 1.00 81.38 74 ALA A N 1
ATOM 597 C CA . ALA A 1 74 ? -16.715 2.533 12.809 1.00 81.38 74 ALA A CA 1
ATOM 598 C C . ALA A 1 74 ? -17.668 1.998 11.734 1.00 81.38 74 ALA A C 1
ATOM 600 O O . ALA A 1 74 ? -17.559 0.852 11.290 1.00 81.38 74 ALA A O 1
ATOM 601 N N . SER A 1 75 ? -18.577 2.857 11.267 1.00 87.31 75 SER A N 1
ATOM 602 C CA . SER A 1 75 ? -19.382 2.549 10.084 1.00 87.31 75 SER A CA 1
ATOM 603 C C . SER A 1 75 ? -18.483 2.381 8.851 1.00 87.31 75 SER A C 1
ATOM 605 O O . SER A 1 75 ? -17.413 2.997 8.761 1.00 87.31 75 SER A O 1
ATOM 607 N N . ALA A 1 76 ? -18.930 1.593 7.868 1.00 86.81 76 ALA A N 1
ATOM 608 C CA . ALA A 1 76 ? -18.198 1.410 6.614 1.00 86.81 76 ALA A CA 1
ATOM 609 C C . ALA A 1 76 ? -17.898 2.744 5.916 1.00 86.81 76 ALA A C 1
ATOM 611 O O . ALA A 1 76 ? -16.776 2.958 5.464 1.00 86.81 76 ALA A O 1
ATOM 612 N N . ALA A 1 77 ? -18.853 3.677 5.910 1.00 89.06 77 ALA A N 1
ATOM 613 C CA . ALA A 1 77 ? -18.673 5.002 5.323 1.00 89.06 77 ALA A CA 1
ATOM 614 C C . ALA A 1 77 ? -17.588 5.819 6.046 1.00 89.06 77 ALA A C 1
ATOM 616 O O . ALA A 1 77 ? -16.696 6.376 5.405 1.00 89.06 77 ALA A O 1
ATOM 617 N N . THR A 1 78 ? -17.615 5.858 7.383 1.00 87.75 78 THR A N 1
ATOM 618 C CA . THR A 1 78 ? -16.615 6.584 8.184 1.00 87.75 78 THR A CA 1
ATOM 619 C C . THR A 1 78 ? -15.220 5.983 8.008 1.00 87.75 78 THR A C 1
ATOM 621 O O . THR A 1 78 ? -14.250 6.717 7.808 1.00 87.75 78 THR A O 1
ATOM 624 N N . GLY A 1 79 ? -15.119 4.652 8.042 1.00 87.81 79 GLY A N 1
ATOM 625 C CA . GLY A 1 79 ? -13.858 3.933 7.884 1.00 87.81 79 GLY A CA 1
ATOM 626 C C . GLY A 1 79 ? -13.268 4.062 6.476 1.00 87.81 79 GLY A C 1
ATOM 627 O O . GLY A 1 79 ? -12.078 4.347 6.344 1.00 87.81 79 GLY A O 1
ATOM 628 N N . LEU A 1 80 ? -14.090 3.956 5.426 1.00 91.31 80 LEU A N 1
ATOM 629 C CA . LEU A 1 80 ? -13.663 4.185 4.042 1.00 91.31 80 LEU A CA 1
ATOM 630 C C . LEU A 1 80 ? -13.214 5.629 3.820 1.00 91.31 80 LEU A C 1
ATOM 632 O O . LEU A 1 80 ? -12.170 5.855 3.209 1.00 91.31 80 LEU A O 1
ATOM 636 N N . ARG A 1 81 ? -13.941 6.613 4.365 1.00 89.94 81 ARG A N 1
ATOM 637 C CA . ARG A 1 81 ? -13.534 8.023 4.292 1.00 89.94 81 ARG A CA 1
ATOM 638 C C . ARG A 1 81 ? -12.163 8.233 4.931 1.00 89.94 81 ARG A C 1
ATOM 640 O O . ARG A 1 81 ? -11.296 8.862 4.328 1.00 89.94 81 ARG A O 1
ATOM 647 N N . ALA A 1 82 ? -11.947 7.679 6.125 1.00 87.62 82 ALA A N 1
ATOM 648 C CA . ALA A 1 82 ? -10.647 7.724 6.789 1.00 87.62 82 ALA A CA 1
ATOM 649 C C . ALA A 1 82 ? -9.558 7.023 5.963 1.00 87.62 82 ALA A C 1
ATOM 651 O O . ALA A 1 82 ? -8.453 7.551 5.825 1.00 87.62 82 ALA A O 1
ATOM 652 N N . TYR A 1 83 ? -9.875 5.878 5.353 1.00 88.81 83 TYR A N 1
ATOM 653 C CA . TYR A 1 83 ? -8.951 5.140 4.501 1.00 88.81 83 TYR A CA 1
ATOM 654 C C . TYR A 1 83 ? -8.513 5.954 3.280 1.00 88.81 83 TYR A C 1
ATOM 656 O O . TYR A 1 83 ? -7.308 6.135 3.098 1.00 88.81 83 TYR A O 1
ATOM 664 N N . PHE A 1 84 ? -9.446 6.481 2.482 1.00 90.56 84 PHE A N 1
ATOM 665 C CA . PHE A 1 84 ? -9.132 7.233 1.262 1.00 90.56 84 PHE A CA 1
ATOM 666 C C . PHE A 1 84 ? -8.366 8.525 1.552 1.00 90.56 84 PHE A C 1
ATOM 668 O O . PHE A 1 84 ? -7.337 8.772 0.926 1.00 90.56 84 PHE A O 1
ATOM 675 N N . ILE A 1 85 ? -8.794 9.306 2.549 1.00 89.31 85 ILE A N 1
ATOM 676 C CA . ILE A 1 85 ? -8.106 10.553 2.917 1.00 89.31 85 ILE A CA 1
ATOM 677 C C . ILE A 1 85 ? -6.691 10.255 3.426 1.00 89.31 85 ILE A C 1
ATOM 679 O O . ILE A 1 85 ? -5.737 10.945 3.067 1.00 89.31 85 ILE A O 1
ATOM 683 N N . SER A 1 86 ? -6.513 9.172 4.189 1.00 85.31 86 SER A N 1
ATOM 684 C CA . SER A 1 86 ? -5.189 8.781 4.679 1.00 85.31 86 SER A CA 1
ATOM 685 C C . SER A 1 86 ? -4.205 8.394 3.572 1.00 85.31 86 SER A C 1
ATOM 687 O O . SER A 1 86 ? -3.000 8.505 3.791 1.00 85.31 86 SER A O 1
ATOM 689 N N . GLN A 1 87 ? -4.671 8.006 2.375 1.00 85.25 87 GLN A N 1
ATOM 690 C CA . GLN A 1 87 ? -3.779 7.681 1.253 1.00 85.25 87 GLN A CA 1
ATOM 691 C C . GLN A 1 87 ? -2.947 8.886 0.810 1.00 85.25 87 GLN A C 1
ATOM 693 O O . GLN A 1 87 ? -1.802 8.708 0.400 1.00 85.25 87 GLN A O 1
ATOM 698 N N . MET A 1 88 ? -3.464 10.107 0.978 1.00 82.69 88 MET A N 1
ATOM 699 C CA . MET A 1 88 ? -2.722 11.332 0.663 1.00 82.69 88 MET A CA 1
ATOM 700 C C . MET A 1 88 ? -1.478 11.491 1.545 1.00 82.69 88 MET A C 1
ATOM 702 O O . MET A 1 88 ? -0.462 12.037 1.119 1.00 82.69 88 MET A O 1
ATOM 706 N N . GLY A 1 89 ? -1.501 10.906 2.746 1.00 78.06 89 GLY A N 1
ATOM 707 C CA . GLY A 1 89 ? -0.348 10.859 3.637 1.00 78.06 89 GLY A CA 1
ATOM 708 C C . GLY A 1 89 ? 0.838 10.053 3.092 1.00 78.06 89 GLY A C 1
ATOM 709 O O . GLY A 1 89 ? 1.932 10.165 3.641 1.00 78.06 89 GLY A O 1
ATOM 710 N N . LYS A 1 90 ? 0.657 9.254 2.026 1.00 77.44 90 LYS A N 1
ATOM 711 C CA . LYS A 1 90 ? 1.746 8.512 1.364 1.00 77.44 90 LYS A CA 1
ATOM 712 C C . LYS A 1 90 ? 2.679 9.417 0.556 1.00 77.44 90 LYS A C 1
ATOM 714 O O . LYS A 1 90 ? 3.821 9.029 0.331 1.00 77.44 90 LYS A O 1
ATOM 719 N N . TYR A 1 91 ? 2.215 10.598 0.148 1.00 76.56 91 TYR A N 1
ATOM 720 C CA . TYR A 1 91 ? 2.999 11.543 -0.655 1.00 76.56 91 TYR A CA 1
ATOM 721 C C . TYR A 1 91 ? 3.924 12.430 0.182 1.00 76.56 91 TYR A C 1
ATOM 723 O O . TYR A 1 91 ? 4.774 13.124 -0.367 1.00 76.56 91 TYR A O 1
ATOM 731 N N . VAL A 1 92 ? 3.799 12.384 1.510 1.00 73.44 92 VAL A N 1
ATOM 732 C CA . VAL A 1 92 ? 4.693 13.097 2.423 1.00 73.44 92 VAL A CA 1
ATOM 733 C C . VAL A 1 92 ? 5.737 12.119 2.969 1.00 73.44 92 VAL A C 1
ATOM 735 O O . VAL A 1 92 ? 5.373 11.033 3.444 1.00 73.44 92 VAL A O 1
ATOM 738 N N . PRO A 1 93 ? 7.040 12.463 2.922 1.00 60.44 93 PRO A N 1
ATOM 739 C CA . PRO A 1 93 ? 8.093 11.582 3.403 1.00 60.44 93 PRO A CA 1
ATOM 740 C C . PRO A 1 93 ? 7.883 11.253 4.886 1.00 60.44 93 PRO A C 1
ATOM 742 O O . PRO A 1 93 ? 7.847 12.133 5.742 1.00 60.44 93 PRO A O 1
ATOM 745 N N . GLY A 1 94 ? 7.739 9.956 5.180 1.00 58.31 94 GLY A N 1
ATOM 746 C CA . GLY A 1 94 ? 7.685 9.441 6.548 1.00 58.31 94 GLY A CA 1
ATOM 747 C C . GLY A 1 94 ? 6.668 8.333 6.820 1.00 58.31 94 GLY A C 1
ATOM 748 O O . GLY A 1 94 ? 6.800 7.704 7.861 1.00 58.31 94 GLY A O 1
ATOM 749 N N . LYS A 1 95 ? 5.669 8.062 5.957 1.00 63.41 95 LYS A N 1
ATOM 750 C CA . LYS A 1 95 ? 4.520 7.130 6.192 1.00 63.41 95 LYS A CA 1
ATOM 751 C C . LYS A 1 95 ? 3.690 7.386 7.469 1.00 63.41 95 LYS A C 1
ATOM 753 O O . LYS A 1 95 ? 2.557 6.925 7.563 1.00 63.41 95 LYS A O 1
ATOM 758 N N . LEU A 1 96 ? 4.206 8.155 8.424 1.00 69.38 96 LEU A N 1
ATOM 759 C CA . LEU A 1 96 ? 3.572 8.517 9.684 1.00 69.38 96 LEU A CA 1
ATOM 760 C C . LEU A 1 96 ? 2.343 9.394 9.465 1.00 69.38 96 LEU A C 1
ATOM 762 O O . LEU A 1 96 ? 1.387 9.277 10.222 1.00 69.38 96 LEU A O 1
ATOM 766 N N . LEU A 1 97 ? 2.324 10.216 8.411 1.00 77.31 97 LEU A N 1
ATOM 767 C CA . LEU A 1 97 ? 1.196 11.105 8.139 1.00 77.31 97 LEU A CA 1
ATOM 768 C C . LEU A 1 97 ? -0.099 10.328 7.854 1.00 77.31 97 LEU A C 1
ATOM 770 O O . LE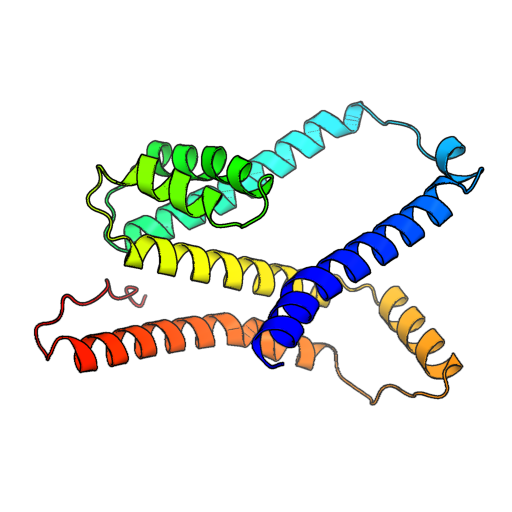U A 1 97 ? -1.161 10.736 8.306 1.00 77.31 97 LEU A O 1
ATOM 774 N N . VAL A 1 98 ? -0.007 9.158 7.210 1.00 79.38 98 VAL A N 1
ATOM 775 C CA . VAL A 1 98 ? -1.147 8.238 7.029 1.00 79.38 98 VAL A CA 1
ATOM 776 C C . VAL A 1 98 ? -1.745 7.853 8.386 1.00 79.38 98 VAL A C 1
ATOM 778 O O . VAL A 1 98 ? -2.959 7.894 8.577 1.00 79.38 98 VAL A O 1
ATOM 781 N N . ILE A 1 99 ? -0.886 7.511 9.350 1.00 78.19 99 ILE A N 1
ATOM 782 C CA . ILE A 1 99 ? -1.289 7.107 10.702 1.00 78.19 99 ILE A CA 1
ATOM 783 C C . ILE A 1 99 ? -1.863 8.304 11.466 1.00 78.19 99 ILE A C 1
ATOM 785 O O . ILE A 1 99 ? -2.909 8.170 12.094 1.00 78.19 99 ILE A O 1
ATOM 789 N N . VAL A 1 100 ? -1.227 9.475 11.378 1.00 80.19 100 VAL A N 1
ATOM 790 C CA . VAL A 1 100 ? -1.689 10.714 12.026 1.00 80.19 100 VAL A CA 1
ATOM 791 C C . VAL A 1 100 ? -3.080 11.106 11.532 1.00 80.19 100 VAL A C 1
ATOM 793 O O . VAL A 1 100 ? -3.955 11.361 12.355 1.00 80.19 100 VAL A O 1
ATOM 796 N N . ILE A 1 101 ? -3.315 11.080 10.216 1.00 81.56 101 ILE A N 1
ATOM 797 C CA . ILE A 1 101 ? -4.627 11.372 9.621 1.00 81.56 101 ILE A CA 1
ATOM 798 C C . ILE A 1 101 ? -5.682 10.395 10.154 1.00 81.56 101 ILE A C 1
ATOM 800 O O . ILE A 1 101 ? -6.752 10.819 10.583 1.00 81.56 101 ILE A O 1
ATOM 804 N N . ARG A 1 102 ? -5.376 9.092 10.195 1.00 81.75 102 ARG A N 1
ATOM 805 C CA . ARG A 1 102 ? -6.307 8.076 10.715 1.00 81.75 102 ARG A CA 1
ATOM 806 C C . ARG A 1 102 ? -6.604 8.272 12.201 1.00 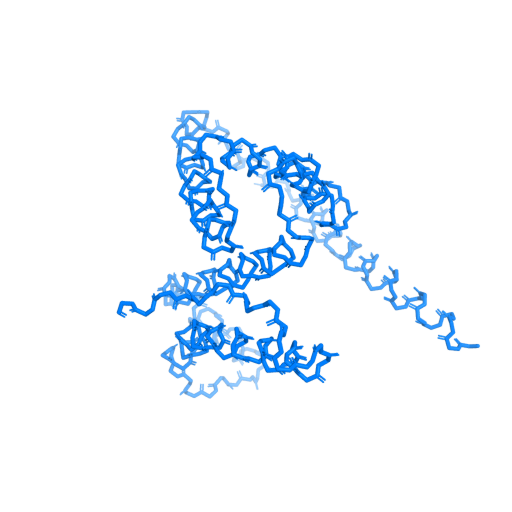81.75 102 ARG A C 1
ATOM 808 O O . ARG A 1 102 ? -7.764 8.203 12.588 1.00 81.75 102 ARG A O 1
ATOM 815 N N . ILE A 1 103 ? -5.590 8.557 13.021 1.00 79.25 103 ILE A N 1
ATOM 816 C CA . ILE A 1 103 ? -5.772 8.848 14.452 1.00 79.25 103 ILE A CA 1
ATOM 817 C C . ILE A 1 103 ? -6.619 10.110 14.640 1.00 79.25 103 ILE A C 1
ATOM 819 O O . ILE A 1 103 ? -7.516 10.105 15.472 1.00 79.25 103 ILE A O 1
ATOM 823 N N . GLY A 1 104 ? -6.376 11.170 13.866 1.00 80.00 104 GLY A N 1
ATOM 824 C CA . GLY A 1 104 ? -7.156 12.406 13.948 1.00 80.00 104 GLY A CA 1
ATOM 825 C C . GLY A 1 104 ? -8.617 12.213 13.538 1.00 80.00 104 GLY A C 1
ATOM 826 O O . GLY A 1 104 ? -9.518 12.709 14.204 1.00 80.00 104 GLY A O 1
ATOM 827 N N . MET A 1 105 ? -8.870 11.441 12.479 1.00 80.69 105 MET A N 1
ATOM 828 C CA . MET A 1 105 ? -10.226 11.194 11.980 1.00 80.69 105 MET A CA 1
ATOM 829 C C . MET A 1 105 ? -11.026 10.195 12.824 1.00 80.69 105 MET A C 1
ATOM 831 O O . MET A 1 105 ? -12.252 10.273 12.851 1.00 80.69 105 MET A O 1
ATOM 835 N N . LEU A 1 106 ? -10.354 9.247 13.480 1.00 77.69 106 LEU A N 1
ATOM 836 C CA . LEU A 1 106 ? -10.992 8.163 14.237 1.00 77.69 106 LEU A CA 1
ATOM 837 C C . LEU A 1 106 ? -10.819 8.299 15.755 1.00 77.69 106 LEU A C 1
ATOM 839 O O . LEU A 1 106 ? -11.339 7.476 16.506 1.00 77.69 106 LEU A O 1
ATOM 843 N N . GLY A 1 107 ? -10.115 9.334 16.221 1.00 68.94 107 GLY A N 1
ATOM 844 C CA . GLY A 1 107 ? -9.843 9.575 17.641 1.00 68.94 107 GLY A CA 1
ATOM 845 C C . GLY A 1 107 ? -11.111 9.740 18.477 1.00 68.94 107 GLY A C 1
ATOM 846 O O . GLY A 1 107 ? -11.146 9.305 19.624 1.00 68.94 107 GLY A O 1
ATOM 847 N N . ASN A 1 108 ? -12.186 10.254 17.873 1.00 67.00 108 ASN A N 1
ATOM 848 C CA . ASN A 1 108 ? -13.487 10.423 18.528 1.00 67.00 108 ASN A CA 1
ATOM 849 C C . ASN A 1 108 ? -14.262 9.102 18.707 1.00 67.00 108 ASN A C 1
ATOM 851 O O . ASN A 1 108 ? -15.278 9.084 19.390 1.00 67.00 108 ASN A O 1
ATOM 855 N N . ILE A 1 109 ? -13.791 7.997 18.116 1.00 66.38 109 ILE A N 1
ATOM 856 C CA . ILE A 1 109 ? -14.434 6.669 18.161 1.00 66.38 109 ILE A CA 1
ATOM 857 C C . ILE A 1 109 ? -13.731 5.766 19.203 1.00 66.38 109 ILE A C 1
ATOM 859 O O . ILE A 1 109 ? -13.870 4.547 19.201 1.00 66.38 109 ILE A O 1
ATOM 863 N N . GLY A 1 110 ? -12.936 6.355 20.108 1.00 61.44 110 GLY A N 1
ATOM 86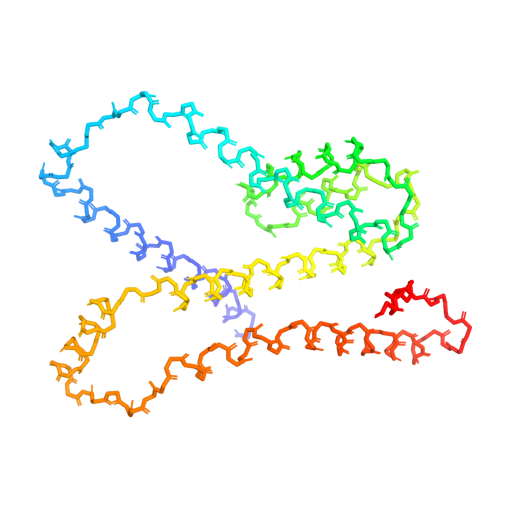4 C CA . GLY A 1 110 ? -12.360 5.654 21.264 1.00 61.44 110 GLY A CA 1
ATOM 865 C C . GLY A 1 110 ? -11.264 4.634 20.933 1.00 61.44 110 GLY A C 1
ATOM 866 O O . GLY A 1 110 ? -10.968 3.757 21.745 1.00 61.44 110 GLY A O 1
ATOM 867 N N . ILE A 1 111 ? -10.645 4.722 19.752 1.00 67.88 111 ILE A N 1
ATOM 868 C CA . ILE A 1 111 ? -9.639 3.750 19.309 1.00 67.88 111 ILE A CA 1
ATOM 869 C C . ILE A 1 111 ? -8.292 4.022 19.987 1.00 67.88 111 ILE A C 1
ATOM 871 O O . ILE A 1 111 ? -7.753 5.129 19.935 1.00 67.88 111 ILE A O 1
ATOM 875 N N . SER A 1 112 ? -7.692 2.981 20.573 1.00 69.44 112 SER A N 1
ATOM 876 C CA . SER A 1 112 ? -6.335 3.085 21.116 1.00 69.44 112 SER A CA 1
ATOM 877 C C . SER A 1 112 ? -5.306 3.305 19.996 1.00 69.44 112 SER A C 1
ATOM 879 O O . SER A 1 112 ? -5.356 2.668 18.942 1.00 69.44 112 SER A O 1
ATOM 881 N N . ARG A 1 113 ? -4.308 4.169 20.228 1.00 68.12 113 ARG A N 1
ATOM 882 C CA . ARG A 1 113 ? -3.196 4.391 19.276 1.00 68.12 113 ARG A CA 1
ATOM 883 C C . ARG A 1 113 ? -2.492 3.077 18.901 1.00 68.12 113 ARG A C 1
ATOM 885 O O . ARG A 1 113 ? -2.053 2.907 17.765 1.00 68.12 113 ARG A O 1
ATOM 892 N N . THR A 1 114 ? -2.449 2.133 19.840 1.00 68.81 114 THR A N 1
ATOM 893 C CA . THR A 1 114 ? -1.917 0.779 19.660 1.00 68.81 114 THR A CA 1
ATOM 894 C C . THR A 1 114 ? -2.721 -0.025 18.638 1.00 68.81 114 THR A C 1
ATOM 896 O O . THR A 1 114 ? -2.125 -0.634 17.757 1.00 68.81 114 THR A O 1
ATOM 899 N N . ALA A 1 115 ? -4.057 0.023 18.687 1.00 70.31 115 ALA A N 1
ATOM 900 C CA . ALA A 1 115 ? -4.919 -0.658 17.720 1.00 70.31 115 ALA A CA 1
ATOM 901 C C . ALA A 1 115 ? -4.715 -0.127 16.291 1.00 70.31 115 ALA A C 1
ATOM 903 O O . ALA A 1 115 ? -4.616 -0.916 15.351 1.00 70.31 115 ALA A O 1
ATOM 904 N N . VAL A 1 116 ? -4.563 1.193 16.118 1.00 71.19 116 VAL A N 1
ATOM 905 C CA . VAL A 1 116 ? -4.270 1.796 14.801 1.00 71.19 116 VAL A CA 1
ATOM 906 C C . VAL A 1 116 ? -2.899 1.354 14.281 1.00 71.19 116 VAL A C 1
ATOM 908 O O . VAL A 1 116 ? -2.771 1.000 13.109 1.00 71.19 116 VAL A O 1
ATOM 911 N N . GLY A 1 117 ? -1.880 1.330 15.147 1.00 72.81 117 GLY A N 1
ATOM 912 C CA . GLY A 1 117 ? -0.539 0.860 14.789 1.00 72.81 117 GLY A CA 1
ATOM 913 C C . GLY A 1 117 ? -0.516 -0.617 14.389 1.00 72.81 117 GLY A C 1
ATOM 914 O O . GLY A 1 117 ? 0.066 -0.968 13.364 1.00 72.81 117 GLY A O 1
ATOM 915 N N . ILE A 1 118 ? -1.206 -1.471 15.151 1.00 72.81 118 ILE A N 1
ATOM 916 C CA . ILE A 1 118 ? -1.364 -2.898 14.846 1.00 72.81 118 ILE A CA 1
ATOM 917 C C . ILE A 1 118 ? -2.057 -3.067 13.489 1.00 72.81 118 ILE A C 1
ATOM 919 O O . ILE A 1 118 ? -1.534 -3.754 12.616 1.00 72.81 118 ILE A O 1
ATOM 923 N N . THR A 1 119 ? -3.174 -2.370 13.272 1.00 75.25 119 THR A N 1
ATOM 924 C CA . THR A 1 119 ? -3.928 -2.378 12.007 1.00 75.25 119 THR A CA 1
ATOM 925 C C . THR A 1 119 ? -3.038 -2.002 10.816 1.00 75.25 119 THR A C 1
ATOM 927 O O . THR A 1 119 ? -3.036 -2.695 9.802 1.00 75.25 119 THR A O 1
ATOM 930 N N . ALA A 1 120 ? -2.218 -0.955 10.949 1.00 74.56 120 ALA A N 1
ATOM 931 C CA . ALA A 1 120 ? -1.294 -0.522 9.898 1.00 74.56 120 ALA A CA 1
ATOM 932 C C . ALA A 1 120 ? -0.170 -1.543 9.615 1.00 74.56 120 ALA A C 1
ATOM 934 O O . ALA A 1 120 ? 0.287 -1.673 8.474 1.00 74.56 120 ALA A O 1
ATOM 935 N N . MET A 1 121 ? 0.281 -2.279 10.637 1.00 72.44 121 MET A N 1
ATOM 936 C CA . MET A 1 121 ? 1.266 -3.351 10.478 1.00 72.44 121 MET A CA 1
ATOM 937 C C . MET A 1 121 ? 0.673 -4.548 9.730 1.00 72.44 121 MET A C 1
ATOM 939 O O . MET A 1 121 ? 1.294 -5.032 8.785 1.00 72.44 121 MET A O 1
ATOM 943 N N . TYR A 1 122 ? -0.535 -4.981 10.108 1.00 77.44 122 TYR A N 1
ATOM 944 C CA . TYR A 1 122 ? -1.285 -6.013 9.384 1.00 77.44 122 TYR A CA 1
ATOM 945 C C . TYR A 1 122 ? -1.480 -5.617 7.919 1.00 77.44 122 TYR A C 1
ATOM 947 O O . TYR A 1 122 ? -1.123 -6.383 7.033 1.00 77.44 122 TYR A O 1
ATOM 955 N N . GLU A 1 123 ? -1.950 -4.396 7.656 1.00 78.44 123 GLU A N 1
ATOM 956 C CA . GLU A 1 123 ? -2.132 -3.877 6.296 1.00 78.44 123 GLU A CA 1
ATOM 957 C C . GLU A 1 123 ? -0.831 -3.948 5.484 1.00 78.44 123 GLU A C 1
ATOM 959 O O . GLU A 1 123 ? -0.823 -4.457 4.365 1.00 78.44 123 GLU A O 1
ATOM 964 N N . SER A 1 124 ? 0.291 -3.518 6.069 1.00 78.75 124 SER A N 1
ATOM 965 C CA . SER A 1 124 ? 1.598 -3.560 5.403 1.00 78.75 124 SER A CA 1
ATOM 966 C C . SER A 1 124 ? 2.051 -4.990 5.091 1.00 78.75 124 SER A C 1
ATOM 968 O O . SER A 1 124 ? 2.564 -5.245 4.002 1.00 78.75 124 SER A O 1
ATOM 970 N N . LEU A 1 125 ? 1.856 -5.925 6.023 1.00 76.94 125 LEU A N 1
ATOM 971 C CA . LEU A 1 125 ? 2.229 -7.328 5.839 1.00 76.94 125 LEU A CA 1
ATOM 972 C C . LEU A 1 125 ? 1.370 -8.012 4.777 1.00 76.94 125 LEU A C 1
ATOM 974 O O . LEU A 1 125 ? 1.913 -8.730 3.941 1.00 76.94 125 LEU A O 1
ATOM 978 N N . VAL A 1 126 ? 0.060 -7.756 4.761 1.00 80.50 126 VAL A N 1
ATOM 979 C CA . VAL A 1 126 ? -0.831 -8.318 3.738 1.00 80.50 126 VAL A CA 1
ATOM 980 C C . VAL A 1 126 ? -0.525 -7.719 2.367 1.00 80.50 126 VAL A C 1
ATOM 982 O O . VAL A 1 126 ? -0.498 -8.464 1.397 1.00 80.50 126 VAL A O 1
ATOM 985 N N . TRP A 1 127 ? -0.204 -6.424 2.261 1.00 80.38 127 TRP A N 1
ATOM 986 C CA . TRP A 1 127 ? 0.233 -5.819 0.991 1.00 80.38 127 TRP A CA 1
ATOM 987 C C . TRP A 1 127 ? 1.497 -6.477 0.436 1.00 80.38 127 TRP A C 1
ATOM 989 O O . TRP A 1 127 ? 1.543 -6.840 -0.738 1.00 80.38 127 TRP A O 1
ATOM 999 N N . VAL A 1 128 ? 2.521 -6.640 1.278 1.00 77.69 128 VAL A N 1
ATOM 1000 C CA . VAL A 1 128 ? 3.785 -7.266 0.866 1.00 77.69 128 VAL A CA 1
ATOM 1001 C C . VAL A 1 128 ? 3.570 -8.739 0.527 1.00 77.69 128 VAL A C 1
ATOM 1003 O O . VAL A 1 128 ? 4.057 -9.200 -0.502 1.00 77.69 128 VAL A O 1
ATOM 1006 N N . GLY A 1 129 ? 2.807 -9.463 1.348 1.00 75.38 129 GLY A N 1
ATOM 1007 C CA . GLY A 1 129 ? 2.480 -10.867 1.116 1.00 75.38 129 GLY A CA 1
ATOM 1008 C C . GLY A 1 129 ? 1.686 -11.074 -0.171 1.00 75.38 129 GLY A C 1
ATOM 1009 O O . GLY A 1 129 ? 2.075 -11.887 -1.001 1.00 75.38 129 GLY A O 1
ATOM 1010 N N . ALA A 1 130 ? 0.626 -10.296 -0.389 1.00 78.56 130 ALA A N 1
ATOM 1011 C CA . ALA A 1 130 ? -0.184 -10.365 -1.601 1.00 78.56 130 ALA A CA 1
ATOM 1012 C C . ALA A 1 130 ? 0.629 -9.991 -2.847 1.00 78.56 130 ALA A C 1
ATOM 1014 O O . ALA A 1 130 ? 0.568 -10.701 -3.846 1.00 78.56 130 ALA A O 1
ATOM 1015 N N . GLY A 1 131 ? 1.437 -8.926 -2.784 1.00 76.44 131 GLY A N 1
ATOM 1016 C CA . GLY A 1 131 ? 2.314 -8.531 -3.888 1.00 76.44 131 GLY A CA 1
ATOM 1017 C C . GLY A 1 131 ? 3.351 -9.601 -4.230 1.00 76.44 131 GLY A C 1
ATOM 1018 O O . GLY A 1 131 ? 3.563 -9.893 -5.404 1.00 76.44 131 GLY A O 1
ATOM 1019 N N . ALA A 1 132 ? 3.946 -10.236 -3.216 1.00 75.06 132 ALA A N 1
ATOM 1020 C CA . ALA A 1 132 ? 4.849 -11.364 -3.412 1.00 75.06 132 ALA A CA 1
ATOM 1021 C C . ALA A 1 132 ? 4.121 -12.572 -4.021 1.00 75.06 132 ALA A C 1
ATOM 1023 O O . ALA A 1 132 ? 4.624 -13.145 -4.982 1.00 75.06 132 ALA A O 1
ATOM 1024 N N . LEU A 1 133 ? 2.926 -12.920 -3.523 1.00 73.44 133 LEU A N 1
ATOM 1025 C CA . LEU A 1 133 ? 2.117 -14.023 -4.054 1.00 73.44 133 LEU A CA 1
ATOM 1026 C C . LEU A 1 133 ? 1.809 -13.806 -5.535 1.00 73.44 133 LEU A C 1
ATOM 1028 O O . LEU A 1 133 ? 2.101 -14.664 -6.360 1.00 73.44 133 LEU A O 1
ATOM 1032 N N . VAL A 1 134 ? 1.244 -12.643 -5.863 1.00 74.75 134 VAL A N 1
ATOM 1033 C CA . VAL A 1 134 ? 0.875 -12.269 -7.230 1.00 74.75 134 VAL A CA 1
ATOM 1034 C C . VAL A 1 134 ? 2.116 -12.255 -8.113 1.00 74.75 134 VAL A C 1
ATOM 1036 O O . VAL A 1 134 ? 2.085 -12.815 -9.202 1.00 74.75 134 VAL A O 1
ATOM 1039 N N . GLY A 1 135 ? 3.222 -11.685 -7.628 1.00 72.19 135 GLY A N 1
ATOM 1040 C CA . GLY A 1 135 ? 4.493 -11.664 -8.341 1.00 72.19 135 GLY A CA 1
ATOM 1041 C C . GLY A 1 135 ? 5.029 -13.060 -8.647 1.00 72.19 135 GLY A C 1
ATOM 1042 O O . GLY A 1 135 ? 5.514 -13.266 -9.748 1.00 72.19 135 GLY A O 1
ATOM 1043 N N . ILE A 1 136 ? 4.914 -14.016 -7.720 1.00 71.81 136 ILE A N 1
ATOM 1044 C CA . ILE A 1 136 ? 5.363 -15.406 -7.908 1.00 71.81 136 ILE A CA 1
ATOM 1045 C C . ILE A 1 136 ? 4.426 -16.180 -8.841 1.00 71.81 136 ILE A C 1
ATOM 1047 O O . ILE A 1 136 ? 4.901 -16.916 -9.701 1.00 71.81 136 ILE A O 1
ATOM 1051 N N . VAL A 1 137 ? 3.110 -16.028 -8.670 1.00 71.00 137 VAL A N 1
ATOM 1052 C CA . VAL A 1 137 ? 2.093 -16.753 -9.449 1.00 71.00 137 VAL A CA 1
ATOM 1053 C C . VAL A 1 137 ? 2.049 -16.263 -10.891 1.00 71.00 137 VAL A C 1
ATOM 1055 O O . VAL A 1 137 ? 1.957 -17.070 -11.810 1.00 71.00 137 VAL A O 1
ATOM 1058 N N . LEU A 1 138 ? 2.129 -14.948 -11.094 1.00 71.69 138 LEU A N 1
ATOM 1059 C CA . LEU A 1 138 ? 2.090 -14.336 -12.419 1.00 71.69 138 LEU A CA 1
ATOM 1060 C C . LEU A 1 138 ? 3.472 -14.201 -13.053 1.00 71.69 138 LEU A C 1
ATOM 1062 O O . LEU A 1 138 ? 3.543 -13.668 -14.158 1.00 71.69 138 LEU A O 1
ATOM 1066 N N . LEU A 1 139 ? 4.553 -14.639 -12.387 1.00 70.38 139 LEU A N 1
ATOM 1067 C CA . LEU A 1 139 ? 5.904 -14.560 -12.940 1.00 70.38 139 LEU A CA 1
ATOM 1068 C C . LEU A 1 139 ? 5.947 -15.401 -14.223 1.00 70.38 139 LEU A C 1
ATOM 1070 O O . LEU A 1 139 ? 5.893 -16.631 -14.136 1.00 70.38 139 LEU A O 1
ATOM 1074 N N . PRO A 1 140 ? 6.023 -14.773 -15.411 1.00 66.75 140 PRO A N 1
ATOM 1075 C CA . PRO A 1 140 ? 5.940 -15.513 -16.658 1.00 66.75 140 PRO A CA 1
ATOM 1076 C C . PRO A 1 140 ? 7.133 -16.452 -16.779 1.00 66.75 140 PRO A C 1
ATOM 1078 O O . PRO A 1 140 ? 8.255 -16.091 -16.408 1.00 66.75 140 PRO A O 1
ATOM 1081 N N . GLU A 1 141 ? 6.918 -17.634 -17.352 1.00 66.25 141 GLU A N 1
ATOM 1082 C CA . GLU A 1 141 ? 7.995 -18.606 -17.569 1.00 66.25 141 GLU A CA 1
ATOM 1083 C C . GLU A 1 141 ? 9.150 -18.002 -18.374 1.00 66.25 141 GLU A C 1
ATOM 1085 O O . GLU A 1 141 ? 10.311 -18.173 -18.012 1.00 66.25 141 GLU A O 1
ATOM 1090 N N . LEU A 1 142 ? 8.808 -17.150 -19.342 1.00 62.75 142 LEU A N 1
ATOM 1091 C CA . LEU A 1 142 ? 9.729 -16.370 -20.166 1.00 62.75 142 LEU A CA 1
ATOM 1092 C C . LEU A 1 142 ? 10.660 -15.449 -19.353 1.00 62.75 142 LEU A C 1
ATOM 1094 O O . LEU A 1 142 ? 11.825 -15.257 -19.693 1.00 62.75 142 LEU A O 1
ATOM 1098 N N . LEU A 1 143 ? 10.163 -14.871 -18.257 1.00 68.25 143 LEU A N 1
ATOM 1099 C CA . LEU A 1 143 ? 10.934 -13.984 -17.378 1.00 68.25 143 LEU A CA 1
ATOM 1100 C C . LEU A 1 143 ? 11.888 -14.792 -16.488 1.00 68.25 143 LEU A C 1
ATOM 1102 O O . LEU A 1 143 ? 12.999 -14.349 -16.198 1.00 68.25 143 LEU A O 1
ATOM 1106 N N . TRP A 1 144 ? 11.473 -15.999 -16.094 1.00 67.75 144 TRP A N 1
ATOM 1107 C CA . TRP A 1 144 ? 12.307 -16.950 -15.359 1.00 67.75 144 TRP A CA 1
ATOM 1108 C C . TRP A 1 144 ? 13.436 -17.514 -16.228 1.00 67.75 144 TRP A C 1
ATOM 1110 O O . TRP A 1 144 ? 14.575 -17.614 -15.773 1.00 67.75 144 TRP A O 1
ATOM 1120 N N . GLU A 1 145 ? 13.136 -17.835 -17.485 1.00 70.75 145 GLU A N 1
ATOM 1121 C CA . GLU A 1 145 ? 14.121 -18.253 -18.484 1.00 70.75 145 GLU A CA 1
ATOM 1122 C C . GLU A 1 145 ? 15.100 -17.125 -18.804 1.00 70.75 145 GLU A C 1
ATOM 1124 O O . GLU A 1 145 ? 16.310 -17.333 -18.738 1.00 70.75 145 GLU A O 1
ATOM 1129 N N . GLY A 1 146 ? 14.607 -15.903 -19.027 1.00 73.44 146 GLY A N 1
ATOM 1130 C CA . GLY A 1 146 ? 15.458 -14.730 -19.234 1.00 73.44 146 GLY A CA 1
ATOM 1131 C C . GLY A 1 146 ? 16.394 -14.452 -18.051 1.00 73.44 146 GLY A C 1
ATOM 1132 O O . GLY A 1 146 ? 17.574 -14.160 -18.249 1.00 73.44 146 GLY A O 1
ATOM 1133 N N . LEU A 1 147 ? 15.906 -14.600 -16.814 1.00 70.00 147 LEU A N 1
ATOM 1134 C CA . LEU A 1 147 ? 16.725 -14.461 -15.607 1.00 70.00 147 LEU A CA 1
ATOM 1135 C C . LEU A 1 147 ? 17.777 -15.576 -15.494 1.00 70.00 147 LEU A C 1
ATOM 1137 O O . LEU A 1 147 ? 18.931 -15.288 -15.177 1.00 70.00 147 LEU A O 1
ATOM 1141 N N . ARG A 1 148 ? 17.405 -16.835 -15.773 1.00 69.38 148 ARG A N 1
ATOM 1142 C CA . ARG A 1 148 ? 18.339 -17.974 -15.805 1.00 69.38 148 ARG A CA 1
ATOM 1143 C C . ARG A 1 148 ? 19.454 -17.754 -16.820 1.00 69.38 148 ARG A C 1
ATOM 1145 O O . ARG A 1 148 ? 20.617 -17.889 -16.456 1.00 69.38 148 ARG A O 1
ATOM 1152 N N . LEU A 1 149 ? 19.110 -17.339 -18.037 1.00 73.00 149 LEU A N 1
ATO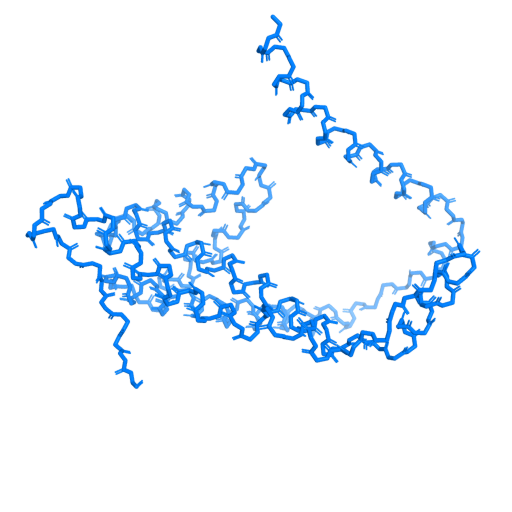M 1153 C CA . LEU A 1 149 ? 20.071 -17.065 -19.106 1.00 73.00 149 LEU A CA 1
ATOM 1154 C C . LEU A 1 149 ? 21.039 -15.933 -18.729 1.00 73.00 149 LEU A C 1
ATOM 1156 O O . LEU A 1 149 ? 22.244 -16.051 -18.938 1.00 73.00 149 LEU A O 1
ATOM 1160 N N . GLN A 1 150 ? 20.548 -14.856 -18.106 1.00 74.62 150 GLN A N 1
ATOM 1161 C CA . GLN A 1 150 ? 21.411 -13.767 -17.628 1.00 74.62 150 GLN A CA 1
ATOM 1162 C C . GLN A 1 150 ? 22.336 -14.181 -16.475 1.00 74.62 150 GLN A C 1
ATOM 1164 O O . GLN A 1 150 ? 23.449 -13.666 -16.364 1.00 74.62 150 GLN A O 1
ATOM 1169 N N . LEU A 1 151 ? 21.890 -15.083 -15.599 1.00 72.12 151 LEU A N 1
ATOM 1170 C CA . LEU A 1 151 ? 22.699 -15.589 -14.489 1.00 72.12 151 LEU A CA 1
ATOM 1171 C C . LEU A 1 151 ? 23.756 -16.589 -14.971 1.00 72.12 151 LEU A C 1
ATOM 1173 O O . LEU A 1 151 ? 24.911 -16.483 -14.556 1.00 72.12 151 LEU A O 1
ATOM 1177 N N . GLN A 1 152 ? 23.402 -17.449 -15.927 1.00 76.81 152 GLN A N 1
ATOM 1178 C CA . GLN A 1 152 ? 24.339 -18.336 -16.618 1.00 76.81 152 GLN A CA 1
ATOM 1179 C C . GLN A 1 152 ? 25.410 -17.552 -17.375 1.00 76.81 152 GLN A C 1
ATOM 1181 O O . GLN A 1 152 ? 26.595 -17.848 -17.243 1.00 76.81 152 GLN A O 1
ATOM 1186 N N . ALA A 1 153 ? 25.030 -16.469 -18.058 1.00 75.75 153 ALA A N 1
ATOM 1187 C CA . ALA A 1 153 ? 25.979 -15.551 -18.692 1.00 75.75 153 ALA A CA 1
ATOM 1188 C C . ALA A 1 153 ? 26.933 -14.863 -17.691 1.00 75.75 153 ALA A C 1
ATOM 1190 O O . ALA A 1 153 ? 27.997 -14.384 -18.074 1.00 75.75 153 ALA A O 1
ATOM 1191 N N . ARG A 1 154 ? 26.576 -14.817 -16.400 1.00 80.25 154 ARG A N 1
ATOM 1192 C CA . ARG A 1 154 ? 27.425 -14.324 -15.300 1.00 80.25 154 ARG A CA 1
ATOM 1193 C C . ARG A 1 154 ? 28.165 -15.447 -14.559 1.00 80.25 154 ARG A C 1
ATOM 1195 O O . ARG A 1 154 ? 28.703 -15.196 -13.480 1.00 80.25 154 ARG A O 1
ATOM 1202 N N . GLY A 1 155 ? 28.174 -16.666 -15.102 1.00 77.56 155 GLY A N 1
ATOM 1203 C CA . GLY A 1 155 ? 28.842 -17.829 -14.515 1.00 77.56 155 GLY A CA 1
ATOM 1204 C C . GLY A 1 155 ? 28.193 -18.333 -13.224 1.00 77.56 155 GLY A C 1
ATOM 1205 O O . GLY A 1 155 ? 28.859 -18.978 -12.418 1.00 77.56 155 GLY A O 1
ATOM 1206 N N . ARG A 1 156 ? 26.917 -18.006 -12.979 1.00 67.31 156 ARG A N 1
ATOM 1207 C CA . ARG A 1 156 ? 26.161 -18.517 -11.832 1.00 67.31 156 ARG A CA 1
ATOM 1208 C C . ARG A 1 156 ? 24.987 -19.353 -12.310 1.00 67.31 156 ARG A C 1
ATOM 1210 O O . ARG A 1 156 ? 24.014 -18.812 -12.828 1.00 67.31 156 ARG A O 1
ATOM 1217 N N . ASP A 1 157 ? 25.034 -20.649 -12.042 1.00 63.38 157 ASP A N 1
ATOM 1218 C CA . ASP A 1 157 ? 23.850 -21.487 -12.160 1.00 63.38 157 ASP A CA 1
ATOM 1219 C C . ASP A 1 157 ? 22.937 -21.276 -10.952 1.00 63.38 157 ASP A C 1
ATOM 1221 O O . ASP A 1 157 ? 23.364 -21.268 -9.794 1.00 63.38 157 ASP A O 1
ATOM 1225 N N . LEU A 1 158 ? 21.649 -21.089 -11.226 1.00 61.53 158 LEU A N 1
ATOM 1226 C CA . LEU A 1 158 ? 20.639 -21.194 -10.185 1.00 61.53 158 LEU A CA 1
ATOM 1227 C C . LEU A 1 158 ? 20.489 -22.682 -9.837 1.00 61.53 158 LEU A C 1
ATOM 1229 O O . LEU A 1 158 ? 20.254 -23.476 -10.752 1.00 61.53 158 LEU A O 1
ATOM 1233 N N . PRO A 1 159 ? 20.559 -23.080 -8.551 1.00 62.34 159 PRO A N 1
ATOM 1234 C CA . PRO A 1 159 ? 20.191 -24.436 -8.159 1.00 62.34 159 PRO A CA 1
ATOM 1235 C C . PRO A 1 159 ? 18.765 -24.752 -8.650 1.00 62.34 159 PRO A C 1
ATOM 1237 O O . PRO A 1 159 ? 17.992 -23.814 -8.884 1.00 62.34 159 PRO A O 1
ATOM 1240 N N . PRO A 1 160 ? 18.387 -26.036 -8.811 1.00 58.28 160 PRO A N 1
ATOM 1241 C CA . PRO A 1 160 ? 17.055 -26.460 -9.256 1.00 58.28 160 PRO A CA 1
ATOM 1242 C C . PRO A 1 160 ? 15.979 -26.112 -8.209 1.00 58.28 160 PRO A C 1
ATOM 1244 O O . PRO A 1 160 ? 15.407 -26.955 -7.525 1.00 58.28 160 PRO A O 1
ATOM 1247 N N . PHE A 1 161 ? 15.710 -24.820 -8.058 1.00 58.72 161 PHE A N 1
ATOM 1248 C CA . PHE A 1 161 ? 14.818 -24.237 -7.077 1.00 58.72 161 PHE A CA 1
ATOM 1249 C C . PHE A 1 161 ? 13.407 -24.244 -7.666 1.00 58.72 161 PHE A C 1
ATOM 1251 O O . PHE A 1 161 ? 13.134 -23.581 -8.669 1.00 58.72 161 PHE A O 1
ATOM 1258 N N . HIS A 1 162 ? 12.513 -25.042 -7.086 1.00 60.91 162 HIS A N 1
ATOM 1259 C CA . HIS A 1 162 ? 11.131 -25.142 -7.549 1.00 60.91 162 HIS A CA 1
ATOM 1260 C C . HIS A 1 162 ? 10.348 -23.896 -7.120 1.00 60.91 162 HIS A C 1
ATOM 1262 O O . HIS A 1 162 ? 10.386 -23.516 -5.949 1.00 60.91 162 HIS A O 1
ATOM 1268 N N . ARG A 1 163 ? 9.591 -23.285 -8.048 1.00 58.34 163 ARG A N 1
ATOM 1269 C CA . ARG A 1 163 ? 8.774 -22.072 -7.809 1.00 58.34 163 ARG A CA 1
ATOM 1270 C C . ARG A 1 163 ? 7.881 -22.185 -6.562 1.00 58.34 163 ARG A C 1
ATOM 1272 O O . ARG A 1 163 ? 7.677 -21.199 -5.863 1.00 58.34 163 ARG A O 1
ATOM 1279 N N . ALA A 1 164 ? 7.435 -23.399 -6.232 1.00 60.25 164 ALA A N 1
ATOM 1280 C CA . ALA A 1 164 ? 6.642 -23.715 -5.044 1.00 60.25 164 ALA A CA 1
ATOM 1281 C C . ALA A 1 164 ? 7.309 -23.329 -3.705 1.00 60.25 164 ALA A C 1
ATOM 1283 O O . ALA A 1 164 ? 6.618 -22.946 -2.764 1.00 60.25 164 ALA A O 1
ATOM 1284 N N . TRP A 1 165 ? 8.643 -23.347 -3.612 1.00 63.97 165 TRP A N 1
ATOM 1285 C CA . TRP A 1 165 ? 9.354 -22.963 -2.384 1.00 63.97 165 TRP A CA 1
ATOM 1286 C C . TRP A 1 165 ? 9.329 -21.452 -2.125 1.00 63.97 165 TRP A C 1
ATOM 1288 O O . TRP A 1 165 ? 9.442 -21.035 -0.977 1.00 63.97 165 TRP A O 1
ATOM 1298 N N . LEU A 1 166 ? 9.122 -20.626 -3.158 1.00 62.75 166 LEU A N 1
ATOM 1299 C CA . LEU A 1 166 ? 8.900 -19.182 -2.998 1.00 62.75 166 LEU A CA 1
ATOM 1300 C C . LEU A 1 166 ? 7.481 -18.871 -2.505 1.00 62.75 166 LEU A C 1
ATOM 1302 O O . LEU A 1 166 ? 7.259 -17.838 -1.878 1.00 62.75 166 LEU A O 1
ATOM 1306 N N . ILE A 1 167 ? 6.529 -19.774 -2.755 1.00 62.19 167 ILE A N 1
ATOM 1307 C CA . ILE A 1 167 ? 5.136 -19.659 -2.307 1.00 62.19 167 ILE A CA 1
ATOM 1308 C C . ILE A 1 167 ? 5.030 -19.961 -0.803 1.00 62.19 167 ILE A C 1
ATOM 1310 O O . ILE A 1 167 ? 4.213 -19.358 -0.110 1.00 62.19 167 ILE A O 1
ATOM 1314 N N . LEU A 1 168 ? 5.898 -20.832 -0.275 1.00 63.47 168 LEU A N 1
ATOM 1315 C CA . LEU A 1 168 ? 5.891 -21.273 1.125 1.00 63.47 168 LEU A CA 1
ATOM 1316 C C . LEU A 1 168 ? 5.940 -20.112 2.143 1.00 63.47 168 LEU A C 1
ATOM 1318 O O . LEU A 1 168 ? 5.053 -20.044 2.990 1.00 63.47 168 LEU A O 1
ATOM 1322 N N . PRO A 1 169 ? 6.883 -19.150 2.069 1.00 64.12 169 PRO A N 1
ATOM 1323 C CA . PRO A 1 169 ? 6.920 -18.006 2.985 1.00 64.12 169 PRO A CA 1
ATOM 1324 C C . PRO A 1 169 ? 5.665 -17.131 2.911 1.00 64.12 169 PRO A C 1
ATOM 1326 O O . PRO A 1 169 ? 5.251 -16.549 3.910 1.00 64.12 169 PRO A O 1
ATOM 1329 N N . VAL A 1 170 ? 5.053 -17.045 1.728 1.00 61.69 170 VAL A N 1
ATOM 1330 C CA . VAL A 1 170 ? 3.879 -16.208 1.473 1.00 61.69 170 VAL A CA 1
ATOM 1331 C C . VAL A 1 170 ? 2.605 -16.866 2.006 1.00 61.69 170 VAL A C 1
ATOM 1333 O O . VAL A 1 170 ? 1.795 -16.199 2.645 1.00 61.69 170 VAL A O 1
ATOM 1336 N N . VAL A 1 171 ? 2.466 -18.182 1.835 1.00 63.69 171 VAL A N 1
ATOM 1337 C CA . VAL A 1 171 ? 1.381 -18.992 2.417 1.00 63.69 171 VAL A CA 1
ATOM 1338 C C . VAL A 1 171 ? 1.519 -19.113 3.937 1.00 63.69 171 VAL A C 1
ATOM 1340 O O . VAL A 1 171 ? 0.517 -19.183 4.644 1.00 63.69 171 VAL A O 1
ATOM 1343 N N . LEU A 1 172 ? 2.745 -19.076 4.465 1.00 66.25 172 LEU A N 1
ATOM 1344 C CA . LEU A 1 172 ? 3.005 -19.062 5.906 1.00 66.25 172 LEU A CA 1
ATOM 1345 C C . LEU A 1 172 ? 2.848 -17.668 6.541 1.00 66.25 172 LEU A C 1
ATOM 1347 O O . LEU A 1 172 ? 2.739 -17.570 7.764 1.00 66.25 172 LEU A O 1
ATOM 1351 N N . ALA A 1 173 ? 2.794 -16.582 5.761 1.00 64.19 173 ALA A N 1
ATOM 1352 C CA . ALA A 1 173 ? 2.682 -15.222 6.296 1.00 64.19 173 ALA A CA 1
ATOM 1353 C C . ALA A 1 173 ? 1.401 -14.977 7.134 1.00 64.19 173 ALA A C 1
ATOM 1355 O O . ALA A 1 173 ? 1.516 -14.387 8.212 1.00 64.19 173 ALA A O 1
ATOM 1356 N N . PRO A 1 174 ? 0.203 -15.473 6.750 1.00 63.25 174 PRO A N 1
ATOM 1357 C CA . PRO A 1 174 ? -0.991 -15.444 7.601 1.00 63.25 174 PRO A CA 1
ATOM 1358 C C . PRO A 1 174 ? -0.818 -16.204 8.925 1.00 63.25 174 PRO A C 1
ATOM 1360 O O . PRO A 1 174 ? -1.295 -15.759 9.968 1.00 63.25 174 PRO A O 1
ATOM 1363 N N . ILE A 1 175 ? -0.079 -17.318 8.920 1.00 64.44 175 ILE A N 1
ATOM 1364 C CA . ILE A 1 175 ? 0.231 -18.088 10.137 1.00 64.44 175 ILE A CA 1
ATOM 1365 C C . ILE A 1 175 ? 1.192 -17.293 11.033 1.00 64.44 175 ILE A C 1
ATOM 1367 O O . ILE A 1 175 ? 0.998 -17.218 12.249 1.00 64.44 175 ILE A O 1
ATOM 1371 N N . GLY A 1 176 ? 2.174 -16.611 10.436 1.00 61.94 176 GLY A N 1
ATOM 1372 C CA . GLY A 1 176 ? 3.043 -15.660 11.129 1.00 61.94 176 GLY A CA 1
ATOM 1373 C C . GLY A 1 176 ? 2.269 -14.501 11.767 1.00 61.94 176 GLY A C 1
ATOM 1374 O O . GLY A 1 176 ? 2.586 -14.096 12.883 1.00 61.94 176 GLY A O 1
ATOM 1375 N N . LEU A 1 177 ? 1.207 -14.019 11.116 1.00 61.38 177 LEU A N 1
ATOM 1376 C CA . LEU A 1 177 ? 0.310 -12.985 11.642 1.00 61.38 177 LEU A CA 1
ATOM 1377 C C . LEU A 1 177 ? -0.491 -13.463 12.867 1.00 61.38 177 LEU A C 1
ATOM 1379 O O . LEU A 1 177 ? -0.581 -12.740 13.861 1.00 61.38 177 LEU A O 1
ATOM 1383 N N . VAL A 1 178 ? -0.998 -14.701 12.856 1.00 63.25 178 VAL A N 1
ATOM 1384 C CA . VAL A 1 178 ? -1.620 -15.324 14.044 1.00 63.25 178 VAL A CA 1
ATOM 1385 C C . VAL A 1 178 ? -0.597 -15.481 15.176 1.00 63.25 178 VAL A C 1
ATOM 1387 O O . VAL A 1 178 ? -0.897 -15.186 16.339 1.00 63.25 178 VAL A O 1
ATOM 1390 N N . GLY A 1 179 ? 0.630 -15.889 14.843 1.00 63.94 179 GLY A N 1
ATOM 1391 C CA . GLY A 1 179 ? 1.749 -15.968 15.783 1.00 63.94 179 GLY A CA 1
ATOM 1392 C C . GLY A 1 179 ? 2.095 -14.613 16.405 1.00 63.94 179 GLY A C 1
ATOM 1393 O O . GLY A 1 179 ? 2.256 -14.517 17.623 1.00 63.94 179 GLY A O 1
ATOM 1394 N N . LEU A 1 180 ? 2.120 -13.550 15.600 1.00 65.81 180 LEU A N 1
ATOM 1395 C CA . LEU A 1 180 ? 2.371 -12.184 16.049 1.00 65.81 180 LEU A CA 1
ATOM 1396 C C . LEU A 1 180 ? 1.260 -11.688 16.980 1.00 65.81 180 LEU A C 1
ATOM 1398 O O . LEU A 1 180 ? 1.564 -11.114 18.024 1.00 65.81 180 LEU A O 1
ATOM 1402 N N . ASN A 1 181 ? -0.012 -11.971 16.673 1.00 65.69 181 ASN A N 1
ATOM 1403 C CA . ASN A 1 181 ? -1.130 -11.633 17.559 1.00 65.69 181 ASN A CA 1
ATOM 1404 C C . ASN A 1 181 ? -0.981 -12.301 18.937 1.00 65.69 181 ASN A C 1
ATOM 1406 O O . ASN A 1 181 ? -1.131 -11.670 19.986 1.00 65.69 181 ASN A O 1
ATOM 1410 N N . ARG A 1 182 ? -0.615 -13.590 18.949 1.00 68.12 182 ARG A N 1
ATOM 1411 C CA . ARG A 1 182 ? -0.353 -14.339 20.189 1.00 68.12 182 ARG A CA 1
ATOM 1412 C C . ARG A 1 182 ? 0.852 -13.788 20.946 1.00 68.12 182 ARG A C 1
ATOM 1414 O O . ARG A 1 182 ? 0.802 -13.692 22.172 1.00 68.12 182 ARG A O 1
ATOM 1421 N N . PHE A 1 183 ? 1.909 -13.403 20.238 1.00 71.38 183 PHE A N 1
ATOM 1422 C CA . PHE A 1 183 ? 3.105 -12.817 20.832 1.00 71.38 183 PHE A CA 1
ATOM 1423 C C . PHE A 1 183 ? 2.818 -11.451 21.465 1.00 71.38 183 PHE A C 1
ATOM 1425 O O . PHE A 1 183 ? 3.170 -11.233 22.621 1.00 71.38 183 PHE A O 1
ATOM 1432 N N . VAL A 1 184 ? 2.099 -10.568 20.771 1.00 66.81 184 VAL A N 1
ATOM 1433 C CA . VAL A 1 184 ? 1.689 -9.256 21.296 1.00 66.81 184 VAL A CA 1
ATOM 1434 C C . VAL A 1 184 ? 0.823 -9.418 22.548 1.00 66.81 184 VAL A C 1
ATOM 1436 O O . VAL A 1 1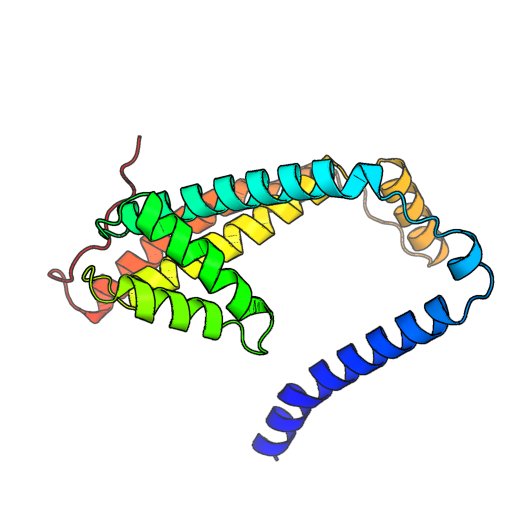84 ? 1.086 -8.773 23.561 1.00 66.81 184 VAL A O 1
ATOM 1439 N N . ASN A 1 185 ? -0.131 -10.354 22.544 1.00 65.00 185 ASN A N 1
ATOM 1440 C CA . ASN A 1 185 ? -0.941 -10.671 23.726 1.00 65.00 185 ASN A CA 1
ATOM 1441 C C . ASN A 1 185 ? -0.124 -11.273 24.881 1.00 65.00 185 ASN A C 1
ATOM 1443 O O . ASN A 1 185 ? -0.457 -11.083 26.053 1.00 65.00 185 ASN A O 1
ATOM 1447 N N . ARG A 1 186 ? 0.953 -12.003 24.578 1.00 70.19 186 ARG A N 1
ATOM 1448 C CA . ARG A 1 186 ? 1.879 -12.531 25.587 1.00 70.19 186 ARG A CA 1
ATOM 1449 C C . ARG A 1 186 ? 2.714 -11.416 26.211 1.00 70.19 186 ARG A C 1
ATOM 1451 O O . ARG A 1 186 ? 2.793 -11.345 27.431 1.00 70.19 186 ARG A O 1
ATOM 1458 N N . VAL A 1 187 ? 3.267 -10.520 25.397 1.00 68.88 187 VAL A N 1
ATOM 1459 C CA . VAL A 1 187 ? 4.053 -9.368 25.864 1.00 68.88 187 VAL A CA 1
ATOM 1460 C C . VAL A 1 187 ? 3.187 -8.391 26.662 1.00 68.88 187 VAL A C 1
ATOM 1462 O O . VAL A 1 187 ? 3.641 -7.875 27.681 1.00 68.88 187 VAL A O 1
ATOM 1465 N N . ASN A 1 188 ? 1.934 -8.169 26.253 1.00 63.22 188 ASN A N 1
ATOM 1466 C CA . ASN A 1 188 ? 1.029 -7.266 26.962 1.00 63.22 188 ASN A CA 1
ATOM 1467 C C . ASN A 1 188 ? 0.681 -7.779 28.371 1.00 63.22 188 ASN A C 1
ATOM 1469 O O . ASN A 1 188 ? 0.777 -7.019 29.332 1.00 63.22 188 ASN A O 1
ATOM 1473 N N . ARG A 1 189 ? 0.381 -9.082 28.509 1.00 63.81 189 ARG A N 1
ATOM 1474 C CA . ARG A 1 189 ? 0.179 -9.738 29.818 1.00 63.81 189 ARG A CA 1
ATOM 1475 C C . ARG A 1 189 ? 1.421 -9.678 30.703 1.00 63.81 189 ARG A C 1
ATOM 1477 O O . ARG A 1 189 ? 1.310 -9.506 31.909 1.00 63.81 189 ARG A O 1
ATOM 1484 N N . TRP A 1 190 ? 2.604 -9.799 30.105 1.00 69.00 190 TRP A N 1
ATOM 1485 C CA . TRP A 1 190 ? 3.864 -9.748 30.846 1.00 69.00 190 TRP A CA 1
ATOM 1486 C C . TRP A 1 190 ? 4.171 -8.349 31.400 1.00 69.00 190 TRP A C 1
ATOM 1488 O O . TRP A 1 190 ? 4.809 -8.232 32.437 1.00 69.00 190 TRP A O 1
ATOM 1498 N N . ARG A 1 191 ? 3.704 -7.286 30.728 1.00 63.09 191 ARG A N 1
ATOM 1499 C CA . ARG A 1 191 ? 3.944 -5.891 31.137 1.00 63.09 191 ARG A CA 1
ATOM 1500 C C . ARG A 1 191 ? 2.872 -5.292 32.047 1.00 63.09 191 ARG A C 1
ATOM 1502 O O . ARG A 1 191 ? 3.210 -4.430 32.847 1.00 63.09 191 ARG A O 1
ATOM 1509 N N . HIS A 1 192 ? 1.613 -5.704 31.914 1.00 67.75 192 HIS A N 1
ATOM 1510 C CA . HIS A 1 192 ? 0.482 -5.077 32.615 1.00 67.75 192 HIS A CA 1
ATOM 1511 C C . HIS A 1 192 ? -0.247 -6.026 33.582 1.00 67.75 192 HIS A C 1
ATOM 1513 O O . HIS A 1 192 ? -1.292 -5.667 34.114 1.00 67.75 192 HIS A O 1
ATOM 1519 N N . GLY A 1 193 ? 0.296 -7.224 33.821 1.00 67.62 193 GLY A N 1
ATOM 1520 C CA . GLY A 1 193 ? -0.302 -8.219 34.710 1.00 67.62 193 GLY A CA 1
ATOM 1521 C C . GLY A 1 193 ? -1.456 -9.014 34.073 1.00 67.62 193 GLY A C 1
ATOM 1522 O O . GLY A 1 193 ? -1.800 -8.809 32.903 1.00 67.62 193 GLY A O 1
ATOM 1523 N N . PRO A 1 194 ? -2.041 -9.970 34.818 1.00 63.47 194 PRO A N 1
ATOM 1524 C CA . PRO A 1 194 ? -3.102 -10.855 34.327 1.00 63.47 194 PRO A CA 1
ATOM 1525 C C . PRO A 1 194 ? -4.411 -10.127 33.963 1.00 63.4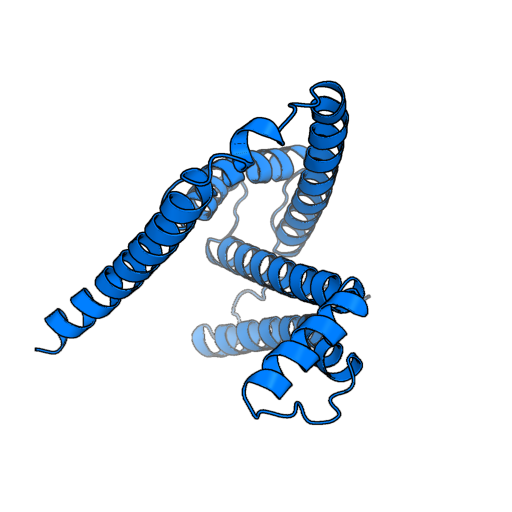7 194 PRO A C 1
ATOM 1527 O O . PRO A 1 194 ? -5.133 -10.619 33.096 1.00 63.47 194 PRO A O 1
ATOM 1530 N N . ASP A 1 195 ? -4.656 -8.937 34.522 1.00 59.81 195 ASP A N 1
ATOM 1531 C CA . ASP A 1 195 ? -5.864 -8.122 34.293 1.00 59.81 195 ASP A CA 1
ATOM 1532 C C . ASP A 1 195 ? -5.747 -7.142 33.109 1.00 59.81 195 ASP A C 1
ATOM 1534 O O . ASP A 1 195 ? -6.604 -6.283 32.887 1.00 59.81 195 ASP A O 1
ATOM 1538 N N . ALA A 1 196 ? -4.678 -7.249 32.315 1.00 55.31 196 ALA A N 1
ATOM 1539 C CA . ALA A 1 196 ? -4.480 -6.404 31.146 1.00 55.31 196 ALA A CA 1
ATOM 1540 C C . ALA A 1 196 ? -5.622 -6.583 30.130 1.00 55.31 196 ALA A C 1
ATOM 1542 O O . ALA A 1 196 ? -5.914 -7.704 29.703 1.00 55.31 196 ALA A O 1
ATOM 1543 N N . ARG A 1 197 ? -6.221 -5.465 29.684 1.00 52.91 197 ARG A N 1
ATOM 1544 C CA . ARG A 1 197 ? -7.247 -5.427 28.623 1.00 52.91 197 ARG A CA 1
ATOM 1545 C C . ARG A 1 197 ? -6.805 -6.308 27.447 1.00 52.91 197 ARG A C 1
ATOM 1547 O O . ARG A 1 197 ? -5.824 -5.995 26.766 1.00 52.91 197 ARG A O 1
ATOM 1554 N N . GLN A 1 198 ? -7.501 -7.428 27.238 1.00 55.16 198 GLN A N 1
ATOM 1555 C CA . GLN A 1 198 ? -7.206 -8.343 26.138 1.00 55.16 198 GLN A CA 1
ATOM 1556 C C . GLN A 1 198 ? -7.505 -7.620 24.824 1.00 55.16 198 GLN A C 1
ATOM 1558 O O . GLN A 1 198 ? -8.578 -7.035 24.670 1.00 55.16 198 GLN A O 1
ATOM 1563 N N . LEU A 1 199 ? -6.558 -7.645 23.881 1.00 55.88 199 LEU A N 1
ATOM 1564 C CA . LEU A 1 199 ? -6.878 -7.251 22.512 1.00 55.88 199 LEU A CA 1
ATOM 1565 C C . LEU A 1 199 ? -7.970 -8.198 22.001 1.00 55.88 199 LEU A C 1
ATOM 1567 O O . LEU A 1 199 ? -7.958 -9.378 22.381 1.00 55.88 199 LEU A O 1
ATOM 1571 N N . PRO A 1 200 ? -8.909 -7.717 21.172 1.00 51.88 200 PRO A N 1
ATOM 1572 C CA . PRO A 1 200 ? -9.999 -8.553 20.706 1.00 51.88 200 PRO A CA 1
ATOM 1573 C C . PRO A 1 200 ? -9.432 -9.813 20.063 1.00 51.88 200 PRO A C 1
ATOM 1575 O O . PRO A 1 200 ? -8.538 -9.769 19.209 1.00 51.88 200 PRO A O 1
ATOM 1578 N N . ARG A 1 201 ? -9.912 -10.964 20.532 1.00 49.75 201 ARG A N 1
ATOM 1579 C CA . ARG A 1 201 ? -9.568 -12.236 19.912 1.00 49.75 201 ARG A CA 1
ATOM 1580 C C . ARG A 1 201 ? -10.127 -12.180 18.499 1.00 49.75 201 ARG A C 1
ATOM 1582 O O . ARG A 1 201 ? -11.309 -11.901 18.326 1.00 49.75 201 ARG A O 1
ATOM 1589 N N . VAL A 1 202 ? -9.283 -12.448 17.504 1.00 48.91 202 VAL A N 1
ATOM 1590 C CA . VAL A 1 202 ? -9.778 -12.829 16.179 1.00 48.91 202 VAL A CA 1
ATOM 1591 C C . VAL A 1 202 ? -10.657 -14.042 16.448 1.00 48.91 202 VAL A C 1
ATOM 1593 O O . VAL A 1 202 ? -10.141 -15.063 16.909 1.00 48.91 202 VAL A O 1
ATOM 1596 N N . ALA A 1 203 ? -11.974 -13.874 16.322 1.00 38.50 203 ALA A N 1
ATOM 1597 C CA . ALA A 1 203 ? -12.913 -14.963 16.497 1.00 38.50 203 ALA A CA 1
ATOM 1598 C C . ALA A 1 203 ? -12.495 -16.042 15.499 1.00 38.50 203 ALA A C 1
ATOM 1600 O O . ALA A 1 203 ? -12.487 -15.803 14.292 1.00 38.50 203 ALA A O 1
ATOM 1601 N N . GLY A 1 204 ? -12.019 -17.170 16.022 1.00 36.16 204 GLY A N 1
ATOM 1602 C CA . GLY A 1 204 ? -11.810 -18.351 15.208 1.00 36.16 204 GLY A CA 1
ATOM 1603 C C . GLY A 1 204 ? -13.182 -18.794 14.733 1.00 36.16 204 GLY A C 1
ATOM 1604 O O . GLY A 1 204 ? -13.992 -19.212 15.559 1.00 36.16 204 GLY A O 1
ATOM 1605 N N . GLY A 1 205 ? -13.441 -18.598 13.443 1.00 33.50 205 GLY A N 1
ATOM 1606 C CA . GLY A 1 205 ? -14.287 -19.514 12.691 1.00 33.50 205 GLY A CA 1
ATOM 1607 C C . GLY A 1 205 ? -13.494 -20.779 12.415 1.00 33.50 205 GLY A C 1
ATOM 1608 O O . GLY A 1 205 ? -12.274 -20.640 12.154 1.00 33.50 205 GLY A O 1
#

Foldseek 3Di:
DVVVVVVCVVPVVVVVVVVVVVVVVVVVVPPPVPVVPDDDPVVVPVVVVVVVVVVLLVLLQVLVVLLVLQVFPDDSVLSSVLSVVLVVVVPDPDSVSSLVSNCVSRVVRVHDSVSSVLSVVVSVLLVVLVVQQCCLVVVDPVNVVVVQVVCVVVVDHDPPDDSVVSNVCSVCSVVVSVVVLVVVQVVQCVPPPPPGDRRRPPPDD

Radius of gyration: 22.47 Å; chains: 1; bounding box: 52×40×65 Å